Protein AF-0000000086686873 (afdb_homodimer)

InterPro domains:
  IPR000210 BTB/POZ domain [PF00651] (39-134)
  IPR000210 BTB/POZ domain [PS50097] (47-115)
  IPR000210 BTB/POZ domain [SM00225] (47-145)
  IPR011333 SKP1/BTB/POZ domain superfamily [G3DSA:3.30.710.10] (22-144)
  IPR011333 SKP1/BTB/POZ domain superfamily [SSF54695] (21-134)
  IPR051095 Drosophila Developmental Transcription Regulators [PTHR23110] (20-135)

Structure (mmCIF, N/CA/C/O backbone):
data_AF-0000000086686873-model_v1
#
loop_
_entity.id
_entity.type
_entity.pdbx_description
1 polymer 'Protein abruptlike'
#
loop_
_atom_site.group_PDB
_atom_site.id
_atom_site.type_symbol
_atom_site.label_atom_id
_atom_site.label_alt_id
_atom_site.label_comp_id
_atom_site.label_asym_id
_atom_site.label_entity_id
_atom_site.label_seq_id
_atom_site.pdbx_PDB_ins_code
_atom_site.Cartn_x
_atom_site.Cartn_y
_atom_site.Cartn_z
_atom_site.occupancy
_atom_site.B_iso_or_equiv
_atom_site.auth_seq_id
_atom_site.auth_comp_id
_atom_site.auth_asym_id
_atom_site.auth_atom_id
_atom_site.pdbx_PDB_model_num
ATOM 1 N N . MET A 1 1 ? -1.769 75.875 -29.703 1 29.98 1 MET A N 1
ATOM 2 C CA . MET A 1 1 ? -2.262 75.5 -28.391 1 29.98 1 MET A CA 1
ATOM 3 C C . MET A 1 1 ? -2.525 74 -28.328 1 29.98 1 MET A C 1
ATOM 5 O O . MET A 1 1 ? -3.584 73.5 -28.75 1 29.98 1 MET A O 1
ATOM 9 N N . GLY A 1 2 ? -1.485 73.188 -28.766 1 33.09 2 GLY A N 1
ATOM 10 C CA . GLY A 1 2 ? -1.426 71.75 -28.953 1 33.09 2 GLY A CA 1
ATOM 11 C C . GLY A 1 2 ? -1.717 71 -27.672 1 33.09 2 GLY A C 1
ATOM 12 O O . GLY A 1 2 ? -1.07 71.188 -26.656 1 33.09 2 GLY A O 1
ATOM 13 N N . SER A 1 3 ? -3.016 70.688 -27.406 1 33.75 3 SER A N 1
ATOM 14 C CA . SER A 1 3 ? -3.5 69.938 -26.25 1 33.75 3 SER A CA 1
ATOM 15 C C . SER A 1 3 ? -2.779 68.562 -26.109 1 33.75 3 SER A C 1
ATOM 17 O O . SER A 1 3 ? -2.711 67.812 -27.062 1 33.75 3 SER A O 1
ATOM 19 N N . ILE A 1 4 ? -1.78 68.438 -25.188 1 33.22 4 ILE A N 1
ATOM 20 C CA . ILE A 1 4 ? -1.007 67.312 -24.781 1 33.22 4 ILE A CA 1
ATOM 21 C C . ILE A 1 4 ? -1.934 66.25 -24.141 1 33.22 4 ILE A C 1
ATOM 23 O O . ILE A 1 4 ? -2.623 66.562 -23.172 1 33.22 4 ILE A O 1
ATOM 27 N N . SER A 1 5 ? -2.742 65.5 -24.906 1 36.91 5 SER A N 1
ATOM 28 C CA . SER A 1 5 ? -3.521 64.375 -24.375 1 36.91 5 SER A CA 1
ATOM 29 C C . SER A 1 5 ? -2.67 63.469 -23.484 1 36.91 5 SER A C 1
ATOM 31 O O . SER A 1 5 ? -1.646 62.969 -23.922 1 36.91 5 SER A O 1
ATOM 33 N N . GLY A 1 6 ? -2.543 63.812 -22.188 1 32.41 6 GLY A N 1
ATOM 34 C CA . GLY A 1 6 ? -1.886 63.031 -21.172 1 32.41 6 GLY A CA 1
ATOM 35 C C . GLY A 1 6 ? -2.354 61.562 -21.125 1 32.41 6 GLY A C 1
ATOM 36 O O . GLY A 1 6 ? -3.555 61.312 -21.047 1 32.41 6 GLY A O 1
ATOM 37 N N . ASN A 1 7 ? -1.753 60.656 -21.906 1 37.19 7 ASN A N 1
ATOM 38 C CA . ASN A 1 7 ? -1.899 59.219 -21.812 1 37.19 7 ASN A CA 1
ATOM 39 C C . ASN A 1 7 ? -1.879 58.75 -20.359 1 37.19 7 ASN A C 1
ATOM 41 O O . ASN A 1 7 ? -0.894 58.969 -19.641 1 37.19 7 ASN A O 1
ATOM 45 N N . SER A 1 8 ? -2.988 58.875 -19.609 1 37.78 8 SER A N 1
ATOM 46 C CA . SER A 1 8 ? -3.135 58.25 -18.281 1 37.78 8 SER A CA 1
ATOM 47 C C . SER A 1 8 ? -2.6 56.844 -18.266 1 37.78 8 SER A C 1
ATOM 49 O O . SER A 1 8 ? -3.088 55.969 -19 1 37.78 8 SER A O 1
ATOM 51 N N . THR A 1 9 ? -1.26 56.625 -18.203 1 37.84 9 THR A N 1
ATOM 52 C CA . THR A 1 9 ? -0.663 55.344 -17.828 1 37.84 9 THR A CA 1
ATOM 53 C C . THR A 1 9 ? -1.459 54.688 -16.703 1 37.84 9 THR A C 1
ATOM 55 O O . THR A 1 9 ? -1.755 55.312 -15.688 1 37.84 9 THR A O 1
ATOM 58 N N . ASN A 1 10 ? -2.559 53.938 -17.062 1 41.72 10 ASN A N 1
ATOM 59 C CA . ASN A 1 10 ? -3.186 53.031 -16.125 1 41.72 10 ASN A CA 1
ATOM 60 C C . ASN A 1 10 ? -2.176 52.469 -15.117 1 41.72 10 ASN A C 1
ATOM 62 O O . ASN A 1 10 ? -1.08 52.062 -15.5 1 41.72 10 ASN A O 1
ATOM 66 N N . PRO A 1 11 ? -2.186 52.906 -13.852 1 40.28 11 PRO A N 1
ATOM 67 C CA . PRO A 1 11 ? -1.32 52.344 -12.812 1 40.28 11 PRO A CA 1
ATOM 68 C C . PRO A 1 11 ? -1.026 50.875 -13.016 1 40.28 11 PRO A C 1
ATOM 70 O O . PRO A 1 11 ? -1.767 50.188 -13.719 1 40.28 11 PRO A O 1
ATOM 73 N N . GLY A 1 12 ? 0.237 50.406 -12.82 1 39.88 12 GLY A N 1
ATOM 74 C CA . GLY A 1 12 ? 0.911 49.125 -12.703 1 39.88 12 GLY A CA 1
ATOM 75 C C . GLY A 1 12 ? 0.063 48.062 -12.016 1 39.88 12 GLY A C 1
ATOM 76 O O . GLY A 1 12 ? -0.61 48.375 -11.023 1 39.88 12 GLY A O 1
ATOM 77 N N . GLY A 1 13 ? -0.712 47.219 -12.734 1 44.78 13 GLY A N 1
ATOM 78 C CA . GLY A 1 13 ? -1.244 46 -12.172 1 44.78 13 GLY A CA 1
ATOM 79 C C . GLY A 1 13 ? -0.472 45.5 -10.961 1 44.78 13 GLY A C 1
ATOM 80 O O . GLY A 1 13 ? 0.757 45.406 -10.992 1 44.78 13 GLY A O 1
ATOM 81 N N . SER A 1 14 ? -0.696 45.969 -9.727 1 46 14 SER A N 1
ATOM 82 C CA . SER A 1 14 ? -0.228 45.344 -8.5 1 46 14 SER A CA 1
ATOM 83 C C . SER A 1 14 ? 0.003 43.844 -8.703 1 46 14 SER A C 1
ATOM 85 O O . SER A 1 14 ? -0.95 43.094 -8.883 1 46 14 SER A O 1
ATOM 87 N N . LEU A 1 15 ? 0.935 43.375 -9.5 1 47.56 15 LEU A N 1
ATOM 88 C CA . LEU A 1 15 ? 1.345 42 -9.383 1 47.56 15 LEU A CA 1
ATOM 89 C C . LEU A 1 15 ? 1.197 41.5 -7.949 1 47.56 15 LEU A C 1
ATOM 91 O O . LEU A 1 15 ? 1.861 42 -7.043 1 47.56 15 LEU A O 1
ATOM 95 N N . ALA A 1 16 ? 0.019 41.375 -7.332 1 51.03 16 ALA A N 1
ATOM 96 C CA . ALA A 1 16 ? -0.085 40.688 -6.047 1 51.03 16 ALA A CA 1
ATOM 97 C C . ALA A 1 16 ? 1.123 39.812 -5.801 1 51.03 16 ALA A C 1
ATOM 99 O O . ALA A 1 16 ? 1.632 39.156 -6.73 1 51.03 16 ALA A O 1
ATOM 100 N N . PRO A 1 17 ? 2.021 40.094 -4.906 1 54.78 17 PRO A N 1
ATOM 101 C CA . PRO A 1 17 ? 3.205 39.281 -4.625 1 54.78 17 PRO A CA 1
ATOM 102 C C . PRO A 1 17 ? 2.945 37.781 -4.785 1 54.78 17 PRO A C 1
ATOM 104 O O . PRO A 1 17 ? 1.874 37.312 -4.41 1 54.78 17 PRO A O 1
ATOM 107 N N . ALA A 1 18 ? 3.381 37.031 -5.789 1 57.84 18 ALA A N 1
ATOM 108 C CA . ALA A 1 18 ? 3.357 35.594 -5.961 1 57.84 18 ALA A CA 1
ATOM 109 C C . ALA A 1 18 ? 3.41 34.875 -4.609 1 57.84 18 ALA A C 1
ATOM 111 O O . ALA A 1 18 ? 4.238 35.219 -3.758 1 57.84 18 ALA A O 1
ATOM 112 N N . GLU A 1 19 ? 2.205 34.656 -4.059 1 67.56 19 GLU A N 1
ATOM 113 C CA . GLU A 1 19 ? 2.203 33.906 -2.812 1 67.56 19 GLU A CA 1
ATOM 114 C C . GLU A 1 19 ? 3.318 32.844 -2.801 1 67.56 19 GLU A C 1
ATOM 116 O O . GLU A 1 19 ? 3.457 32.094 -3.748 1 67.56 19 GLU A O 1
ATOM 121 N N . GLU A 1 20 ? 4.461 33.125 -2.156 1 84.38 20 GLU A N 1
ATOM 122 C CA . GLU A 1 20 ? 5.617 32.25 -2.021 1 84.38 20 GLU A CA 1
ATOM 123 C C . GLU A 1 20 ? 5.199 30.859 -1.543 1 84.38 20 GLU A C 1
ATOM 125 O O . GLU A 1 20 ? 4.418 30.719 -0.6 1 84.38 20 GLU A O 1
ATOM 130 N N . GLU A 1 21 ? 5.188 29.859 -2.436 1 90.31 21 GLU A N 1
ATOM 131 C CA . GLU A 1 21 ? 4.945 28.469 -2.082 1 90.31 21 GLU A CA 1
ATOM 132 C C . GLU A 1 21 ? 6.25 27.688 -1.998 1 90.31 21 GLU A C 1
ATOM 134 O O . GLU A 1 21 ? 7.188 27.953 -2.754 1 90.31 21 GLU A O 1
ATOM 139 N N . PHE A 1 22 ? 6.32 26.781 -1.001 1 93.19 22 PHE A N 1
ATOM 140 C CA . PHE A 1 22 ? 7.434 25.859 -0.824 1 93.19 22 PHE A CA 1
ATOM 141 C C . PHE A 1 22 ? 7.051 24.453 -1.279 1 93.19 22 PHE A C 1
ATOM 143 O O . PHE A 1 22 ? 5.945 23.984 -1.005 1 93.19 22 PHE A O 1
ATOM 150 N N . CYS A 1 23 ? 7.961 23.875 -2.018 1 96.06 23 CYS A N 1
ATOM 151 C CA . CYS A 1 23 ? 7.77 22.484 -2.412 1 96.06 23 CYS A CA 1
ATOM 152 C C . CYS A 1 23 ? 8.656 21.562 -1.59 1 96.06 23 CYS A C 1
ATOM 154 O O . CYS A 1 23 ? 9.883 21.656 -1.657 1 96.06 23 CYS A O 1
ATOM 156 N N . LEU A 1 24 ? 8.047 20.719 -0.805 1 96.19 24 LEU A N 1
ATOM 157 C CA . LEU A 1 24 ? 8.758 19.703 -0.036 1 96.19 24 LEU A CA 1
ATOM 158 C C . LEU A 1 24 ? 8.68 18.344 -0.73 1 96.19 24 LEU A C 1
ATOM 160 O O . LEU A 1 24 ? 7.594 17.891 -1.11 1 96.19 24 LEU A O 1
ATOM 164 N N . ARG A 1 25 ? 9.891 17.75 -0.882 1 96.44 25 ARG A N 1
ATOM 165 C CA . ARG A 1 25 ? 9.961 16.5 -1.622 1 96.44 25 ARG A CA 1
ATOM 166 C C . ARG A 1 25 ? 10.641 15.414 -0.792 1 96.44 25 ARG A C 1
ATOM 168 O O . ARG A 1 25 ? 11.648 15.672 -0.128 1 96.44 25 ARG A O 1
ATOM 175 N N . TRP A 1 26 ? 10.031 14.234 -0.886 1 95.69 26 TRP A N 1
ATOM 176 C CA . TRP A 1 26 ? 10.633 13.016 -0.357 1 95.69 26 TRP A CA 1
ATOM 177 C C . TRP A 1 26 ? 11.438 12.289 -1.433 1 95.69 26 TRP A C 1
ATOM 179 O O . TRP A 1 26 ? 10.883 11.516 -2.213 1 95.69 26 TRP A O 1
ATOM 189 N N . ASN A 1 27 ? 12.727 12.492 -1.63 1 92.88 27 ASN A N 1
ATOM 190 C CA . ASN A 1 27 ? 13.562 12.078 -2.756 1 92.88 27 ASN A CA 1
ATOM 191 C C . ASN A 1 27 ? 13.531 10.562 -2.949 1 92.88 27 ASN A C 1
ATOM 193 O O . ASN A 1 27 ? 13.539 10.078 -4.082 1 92.88 27 ASN A O 1
ATOM 197 N N . ASP A 1 28 ? 13.477 9.734 -1.894 1 95.19 28 ASP A N 1
ATOM 198 C CA . ASP A 1 28 ? 13.484 8.281 -2.023 1 95.19 28 ASP A CA 1
ATOM 199 C C . ASP A 1 28 ? 12.117 7.691 -1.665 1 95.19 28 ASP A C 1
ATOM 201 O O . ASP A 1 28 ? 12.039 6.613 -1.075 1 95.19 28 ASP A O 1
ATOM 205 N N . PHE A 1 29 ? 11.109 8.508 -2.086 1 97.38 29 PHE A N 1
ATOM 206 C CA . PHE A 1 29 ? 9.75 8.164 -1.686 1 97.38 29 PHE A CA 1
ATOM 207 C C . PHE A 1 29 ? 9.344 6.809 -2.258 1 97.38 29 PHE A C 1
ATOM 209 O O . PHE A 1 29 ? 8.945 5.91 -1.514 1 97.38 29 PHE A O 1
ATOM 216 N N . ARG A 1 30 ? 9.484 6.641 -3.574 1 97.44 30 ARG A N 1
ATOM 217 C CA . ARG A 1 30 ? 9.008 5.441 -4.25 1 97.44 30 ARG A CA 1
ATOM 218 C C . ARG A 1 30 ? 9.727 4.199 -3.738 1 97.44 30 ARG A C 1
ATOM 220 O O . ARG A 1 30 ? 9.102 3.154 -3.525 1 97.44 30 ARG A O 1
ATOM 227 N N . ASP A 1 31 ? 11.008 4.309 -3.498 1 97 31 ASP A N 1
ATOM 228 C CA . ASP A 1 31 ? 11.773 3.207 -2.918 1 97 31 ASP A CA 1
ATOM 229 C C . ASP A 1 31 ? 11.336 2.934 -1.481 1 97 31 ASP A C 1
ATOM 231 O O . ASP A 1 31 ? 11.18 1.775 -1.083 1 97 31 ASP A O 1
ATOM 235 N N . SER A 1 32 ? 11.102 3.969 -0.771 1 96.75 32 SER A N 1
ATOM 236 C CA . SER A 1 32 ? 10.75 3.854 0.64 1 96.75 32 SER A CA 1
ATOM 237 C C . SER A 1 32 ? 9.391 3.184 0.817 1 96.75 32 SER A C 1
ATOM 239 O O . SER A 1 32 ? 9.227 2.316 1.678 1 96.75 32 SER A O 1
ATOM 241 N N . ILE A 1 33 ? 8.445 3.596 -0.012 1 97.94 33 ILE A N 1
ATOM 242 C CA . ILE A 1 33 ? 7.105 3.031 0.115 1 97.94 33 ILE A CA 1
ATOM 243 C C . ILE A 1 33 ? 7.133 1.551 -0.26 1 97.94 33 ILE A C 1
ATOM 245 O O . ILE A 1 33 ? 6.543 0.718 0.433 1 97.94 33 ILE A O 1
ATOM 249 N N . ALA A 1 34 ? 7.785 1.218 -1.346 1 98.06 34 ALA A N 1
ATOM 250 C CA . ALA A 1 34 ? 7.895 -0.176 -1.767 1 98.06 34 ALA A CA 1
ATOM 251 C C . ALA A 1 34 ? 8.547 -1.027 -0.682 1 98.06 34 ALA A C 1
ATOM 253 O O . ALA A 1 34 ? 8.055 -2.109 -0.352 1 98.06 34 ALA A O 1
ATOM 254 N N . SER A 1 35 ? 9.617 -0.535 -0.13 1 97.94 35 SER A N 1
ATOM 255 C CA . SER A 1 35 ? 10.336 -1.249 0.922 1 97.94 35 SER A CA 1
ATOM 256 C C . SER A 1 35 ? 9.461 -1.433 2.158 1 97.94 35 SER A C 1
ATOM 258 O O . SER A 1 35 ? 9.5 -2.48 2.805 1 97.94 35 SER A O 1
ATOM 260 N N . SER A 1 36 ? 8.719 -0.451 2.459 1 98 36 SER A N 1
ATOM 261 C CA . SER A 1 36 ? 7.855 -0.52 3.631 1 98 36 SER A CA 1
ATOM 262 C C . SER A 1 36 ? 6.746 -1.552 3.443 1 98 36 SER A C 1
ATOM 264 O O . SER A 1 36 ? 6.414 -2.291 4.371 1 98 36 SER A O 1
ATOM 266 N N . LEU A 1 37 ? 6.168 -1.566 2.242 1 98.5 37 LEU A N 1
ATOM 267 C CA . LEU A 1 37 ? 5.137 -2.566 1.975 1 98.5 37 LEU A CA 1
ATOM 268 C C . LEU A 1 37 ? 5.707 -3.977 2.09 1 98.5 37 LEU A C 1
ATOM 270 O O . LEU A 1 37 ? 5.062 -4.867 2.641 1 98.5 37 LEU A O 1
ATOM 274 N N . LEU A 1 38 ? 6.883 -4.145 1.579 1 98.44 38 LEU A N 1
ATOM 275 C CA . LEU A 1 38 ? 7.562 -5.43 1.702 1 98.44 38 LEU A CA 1
ATOM 276 C C . LEU A 1 38 ? 7.797 -5.781 3.168 1 98.44 38 LEU A C 1
ATOM 278 O O . LEU A 1 38 ? 7.578 -6.922 3.58 1 98.44 38 LEU A O 1
ATOM 282 N N . GLU A 1 39 ? 8.203 -4.844 3.938 1 98.44 39 GLU A N 1
ATOM 283 C CA . GLU A 1 39 ? 8.453 -5.043 5.363 1 98.44 39 GLU A CA 1
ATOM 284 C C . GLU A 1 39 ? 7.168 -5.414 6.102 1 98.44 39 GLU A C 1
ATOM 286 O O . GLU A 1 39 ? 7.164 -6.32 6.934 1 98.44 39 GLU A O 1
ATOM 291 N N . LEU A 1 40 ? 6.125 -4.719 5.82 1 98.5 40 LEU A N 1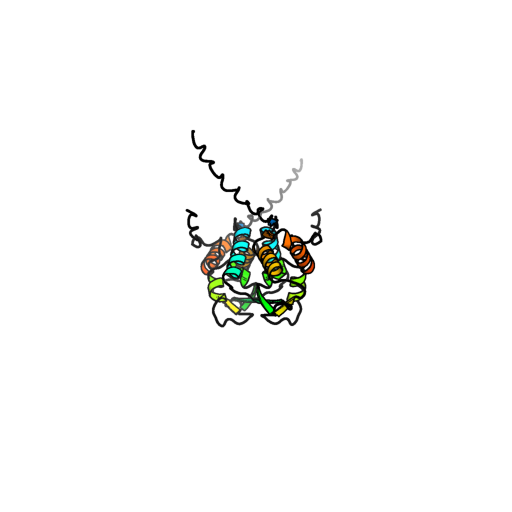
ATOM 292 C CA . LEU A 1 40 ? 4.84 -5.012 6.445 1 98.5 40 LEU A CA 1
ATOM 293 C C . LEU A 1 40 ? 4.418 -6.449 6.164 1 98.5 40 LEU A C 1
ATOM 295 O O . LEU A 1 40 ? 3.898 -7.133 7.051 1 98.5 40 LEU A O 1
ATOM 299 N N . ARG A 1 41 ? 4.645 -6.887 4.961 1 98.5 41 ARG A N 1
ATOM 300 C CA . ARG A 1 41 ? 4.316 -8.266 4.621 1 98.5 41 ARG A CA 1
ATOM 301 C C . ARG A 1 41 ? 5.215 -9.242 5.379 1 98.5 41 ARG A C 1
ATOM 303 O O . ARG A 1 41 ? 4.734 -10.234 5.93 1 98.5 41 ARG A O 1
ATOM 310 N N . ARG A 1 42 ? 6.469 -8.945 5.363 1 98.06 42 ARG A N 1
ATOM 311 C CA . ARG A 1 42 ? 7.438 -9.789 6.051 1 98.06 42 ARG A CA 1
ATOM 312 C C . ARG A 1 42 ? 7.094 -9.922 7.531 1 98.06 42 ARG A C 1
ATOM 314 O O . ARG A 1 42 ? 7.145 -11.023 8.094 1 98.06 42 ARG A O 1
ATOM 321 N N . ASP A 1 43 ? 6.691 -8.852 8.133 1 98.12 43 ASP A N 1
ATOM 322 C CA . ASP A 1 43 ? 6.418 -8.805 9.562 1 98.12 43 ASP A CA 1
ATOM 323 C C . ASP A 1 43 ? 4.977 -9.219 9.859 1 98.12 43 ASP A C 1
ATOM 325 O O . ASP A 1 43 ? 4.547 -9.203 11.016 1 98.12 43 ASP A O 1
ATOM 329 N N . LYS A 1 44 ? 4.195 -9.594 8.836 1 98.06 44 LYS A N 1
ATOM 330 C CA . LYS A 1 44 ? 2.805 -10.016 8.945 1 98.06 44 LYS A CA 1
ATOM 331 C C . LYS A 1 44 ? 1.956 -8.953 9.633 1 98.06 44 LYS A C 1
ATOM 333 O O . LYS A 1 44 ? 1.171 -9.266 10.531 1 98.06 44 LYS A O 1
ATOM 338 N N . GLU A 1 45 ? 2.244 -7.73 9.266 1 97.88 45 GLU A N 1
ATOM 339 C CA . GLU A 1 45 ? 1.516 -6.602 9.836 1 97.88 45 GLU A CA 1
ATOM 340 C C . GLU A 1 45 ? 0.443 -6.094 8.875 1 97.88 45 GLU A C 1
ATOM 342 O O . GLU A 1 45 ? 0.695 -5.945 7.68 1 97.88 45 GLU A O 1
ATOM 347 N N . LEU A 1 46 ? -0.784 -5.938 9.375 1 97.5 46 LEU A N 1
ATOM 348 C CA . LEU A 1 46 ? -1.925 -5.324 8.703 1 97.5 46 LEU A CA 1
ATOM 349 C C . LEU A 1 46 ? -2.395 -6.188 7.535 1 97.5 46 LEU A C 1
ATOM 351 O O . LEU A 1 46 ? -2.9 -5.664 6.539 1 97.5 46 LEU A O 1
ATOM 355 N N . LEU A 1 47 ? -2.096 -7.426 7.539 1 97.75 47 LEU A N 1
ATOM 356 C CA . LEU A 1 47 ? -2.639 -8.336 6.543 1 97.75 47 LEU A CA 1
ATOM 357 C C . LEU A 1 47 ? -4.16 -8.391 6.625 1 97.75 47 LEU A C 1
ATOM 359 O O . LEU A 1 47 ? -4.723 -8.602 7.699 1 97.75 47 LEU A O 1
ATOM 363 N N . ASP A 1 48 ? -4.848 -8.211 5.457 1 97.5 48 ASP A N 1
ATOM 364 C CA . ASP A 1 48 ? -6.293 -8.039 5.562 1 97.5 48 ASP A CA 1
ATOM 365 C C . ASP A 1 48 ? -7.023 -8.844 4.492 1 97.5 48 ASP A C 1
ATOM 367 O O . ASP A 1 48 ? -8.188 -8.578 4.191 1 97.5 48 ASP A O 1
ATOM 371 N N . VAL A 1 49 ? -6.418 -9.789 3.873 1 98.19 49 VAL A N 1
ATOM 372 C CA . VAL A 1 49 ? -7.035 -10.742 2.953 1 98.19 49 VAL A CA 1
ATOM 373 C C . VAL A 1 49 ? -6.27 -12.062 2.988 1 98.19 49 VAL A C 1
ATOM 375 O O . VAL A 1 49 ? -5.055 -12.086 3.184 1 98.19 49 VAL A O 1
ATOM 378 N N . SER A 1 50 ? -6.977 -13.133 2.818 1 98.31 50 SER A N 1
ATOM 379 C CA . SER A 1 50 ? -6.379 -14.469 2.768 1 98.31 50 SER A CA 1
ATOM 380 C C . SER A 1 50 ? -6.68 -15.156 1.442 1 98.31 50 SER A C 1
ATOM 382 O O . SER A 1 50 ? -7.805 -15.078 0.937 1 98.31 50 SER A O 1
ATOM 384 N N . LEU A 1 51 ? -5.66 -15.773 0.885 1 98.62 51 LEU A N 1
ATOM 385 C CA . LEU A 1 51 ? -5.766 -16.578 -0.33 1 98.62 51 LEU A CA 1
ATOM 386 C C . LEU A 1 51 ? -5.715 -18.062 -0.006 1 98.62 51 LEU A C 1
ATOM 388 O O . LEU A 1 51 ? -4.727 -18.547 0.546 1 98.62 51 LEU A O 1
ATOM 392 N N . LEU A 1 52 ? -6.797 -18.766 -0.324 1 98.56 52 LEU A N 1
ATOM 393 C CA . LEU A 1 52 ? -6.906 -20.188 -0.048 1 98.56 52 LEU A CA 1
ATOM 394 C C . LEU A 1 52 ? -6.695 -21 -1.319 1 98.56 52 LEU A C 1
ATOM 396 O O . LEU A 1 52 ? -7.422 -20.828 -2.301 1 98.56 52 LEU A O 1
ATOM 400 N N . LEU A 1 53 ? -5.684 -21.781 -1.322 1 97.94 53 LEU A N 1
ATOM 401 C CA . LEU A 1 53 ? -5.457 -22.703 -2.426 1 97.94 53 LEU A CA 1
ATOM 402 C C . LEU A 1 53 ? -6.293 -23.969 -2.258 1 97.94 53 LEU A C 1
ATOM 404 O O . LEU A 1 53 ? -6.035 -24.781 -1.363 1 97.94 53 LEU A O 1
ATOM 408 N N . SER A 1 54 ? -7.168 -24.172 -3.164 1 94 54 SER A N 1
ATOM 409 C CA . SER A 1 54 ? -8.172 -25.219 -3.02 1 94 54 SER A CA 1
ATOM 410 C C . SER A 1 54 ? -7.527 -26.609 -3.062 1 94 54 SER A C 1
ATOM 412 O O . SER A 1 54 ? -7.965 -27.531 -2.365 1 94 54 SER A O 1
ATOM 414 N N . ASP A 1 55 ? -6.547 -26.781 -3.781 1 91.56 55 ASP A N 1
ATOM 415 C CA . ASP A 1 55 ? -5.945 -28.094 -3.99 1 91.56 55 ASP A CA 1
ATOM 416 C C . ASP A 1 55 ? -5.113 -28.516 -2.781 1 91.56 55 ASP A C 1
ATOM 418 O O . ASP A 1 55 ? -4.957 -29.703 -2.516 1 91.56 55 ASP A O 1
ATOM 422 N N . SER A 1 56 ? -4.551 -27.625 -2.006 1 92.69 56 SER A N 1
ATOM 423 C CA . SER A 1 56 ? -3.639 -27.953 -0.915 1 92.69 56 SER A CA 1
ATOM 424 C C . SER A 1 56 ? -4.168 -27.438 0.422 1 92.69 56 SER A C 1
ATOM 426 O O . SER A 1 56 ? -3.582 -27.719 1.472 1 92.69 56 SER A O 1
ATOM 428 N N . ASP A 1 57 ? -5.168 -26.75 0.481 1 92.06 57 ASP A N 1
ATOM 429 C CA . ASP A 1 57 ? -5.727 -26.141 1.684 1 92.06 57 ASP A CA 1
ATOM 430 C C . ASP A 1 57 ? -4.707 -25.219 2.357 1 92.06 57 ASP A C 1
ATOM 432 O O . ASP A 1 57 ? -4.645 -25.156 3.588 1 92.06 57 ASP A O 1
ATOM 436 N N . THR A 1 58 ? -3.92 -24.672 1.509 1 95.69 58 THR A N 1
ATOM 437 C CA . THR A 1 58 ? -2.938 -23.688 1.964 1 95.69 58 THR A CA 1
ATOM 438 C C . THR A 1 58 ? -3.537 -22.297 1.988 1 95.69 58 THR A C 1
ATOM 440 O O . THR A 1 58 ? -4.25 -21.891 1.062 1 95.69 58 THR A O 1
ATOM 443 N N . LEU A 1 59 ? -3.279 -21.609 3.178 1 97.75 59 LEU A N 1
ATOM 444 C CA . LEU A 1 59 ? -3.77 -20.234 3.34 1 97.75 59 LEU A CA 1
ATOM 445 C C . LEU A 1 59 ? -2.611 -19.25 3.404 1 97.75 59 LEU A C 1
ATOM 447 O O . LEU A 1 59 ? -1.67 -19.438 4.18 1 97.75 59 LEU A O 1
ATOM 451 N N . VAL A 1 60 ? -2.664 -18.234 2.525 1 98.38 60 VAL A N 1
ATOM 452 C CA . VAL A 1 60 ? -1.643 -17.188 2.5 1 98.38 60 VAL A CA 1
ATOM 453 C C . VAL A 1 60 ? -2.299 -15.812 2.65 1 98.38 60 VAL A C 1
ATOM 455 O O . VAL A 1 60 ? -3.271 -15.508 1.957 1 98.38 60 VAL A O 1
ATOM 458 N N . SER A 1 61 ? -1.765 -14.984 3.566 1 98.44 61 SER A N 1
ATOM 459 C CA . SER A 1 61 ? -2.332 -13.664 3.801 1 98.44 61 SER A CA 1
ATOM 460 C C . SER A 1 61 ? -1.521 -12.578 3.094 1 98.44 61 SER A C 1
ATOM 462 O O . SER A 1 61 ? -0.324 -12.75 2.855 1 98.44 61 SER A O 1
ATOM 464 N N . ALA A 1 62 ? -2.17 -11.523 2.721 1 98.75 62 ALA A N 1
ATOM 465 C CA . ALA A 1 62 ? -1.564 -10.391 2.031 1 98.75 62 ALA A CA 1
ATOM 466 C C . ALA A 1 62 ? -2.342 -9.102 2.303 1 98.75 62 ALA A C 1
ATOM 468 O O . ALA A 1 62 ? -3.229 -9.078 3.158 1 98.75 62 ALA A O 1
ATOM 469 N N . HIS A 1 63 ? -1.959 -8.016 1.71 1 98.81 63 HIS A N 1
ATOM 470 C CA . HIS A 1 63 ? -2.66 -6.742 1.807 1 98.81 63 HIS A CA 1
ATOM 471 C C . HIS A 1 63 ? -3.582 -6.527 0.61 1 98.81 63 HIS A C 1
ATOM 473 O O . HIS A 1 63 ? -3.143 -6.609 -0.539 1 98.81 63 HIS A O 1
ATOM 479 N N . ARG A 1 64 ? -4.816 -6.137 0.846 1 98.44 64 ARG A N 1
ATOM 480 C CA . ARG A 1 64 ? -5.777 -5.844 -0.212 1 98.44 64 ARG A CA 1
ATOM 481 C C . ARG A 1 64 ? -5.254 -4.75 -1.14 1 98.44 64 ARG A C 1
ATOM 483 O O . ARG A 1 64 ? -5.359 -4.867 -2.361 1 98.44 64 ARG A O 1
ATOM 490 N N . VAL A 1 65 ? -4.719 -3.744 -0.516 1 98.5 65 VAL A N 1
ATOM 491 C CA . VAL A 1 65 ? -4.293 -2.566 -1.267 1 98.5 65 VAL A CA 1
ATOM 492 C C . VAL A 1 65 ? -3.182 -2.947 -2.24 1 98.5 65 VAL A C 1
ATOM 494 O O . VAL A 1 65 ? -3.182 -2.512 -3.395 1 98.5 65 VAL A O 1
ATOM 497 N N . VAL A 1 66 ? -2.213 -3.76 -1.827 1 98.81 66 VAL A N 1
ATOM 498 C CA . VAL A 1 66 ? -1.1 -4.164 -2.68 1 98.81 66 VAL A CA 1
ATOM 499 C C . VAL A 1 66 ? -1.606 -5.07 -3.797 1 98.81 66 VAL A C 1
ATOM 501 O O . VAL A 1 66 ? -1.27 -4.875 -4.965 1 98.81 66 VAL A O 1
ATOM 504 N N . LEU A 1 67 ? -2.459 -6.086 -3.438 1 98.75 67 LEU A N 1
ATOM 505 C CA . LEU A 1 67 ? -3.014 -6.973 -4.453 1 98.75 67 LEU A CA 1
ATOM 506 C C . LEU A 1 67 ? -3.789 -6.184 -5.504 1 98.75 67 LEU A C 1
ATOM 508 O O . LEU A 1 67 ? -3.641 -6.422 -6.703 1 98.75 67 LEU A O 1
ATOM 512 N N . SER A 1 68 ? -4.594 -5.227 -5.059 1 98.5 68 SER A N 1
ATOM 513 C CA . SER A 1 68 ? -5.414 -4.422 -5.957 1 98.5 68 SER A CA 1
ATOM 514 C C . SER A 1 68 ? -4.555 -3.508 -6.824 1 98.5 68 SER A C 1
ATOM 516 O O . SER A 1 68 ? -4.906 -3.213 -7.969 1 98.5 68 SER A O 1
ATOM 518 N N . ALA A 1 69 ? -3.457 -3.07 -6.305 1 97.88 69 ALA A N 1
ATOM 519 C CA . ALA A 1 69 ? -2.539 -2.207 -7.043 1 97.88 69 ALA A CA 1
ATOM 520 C C . ALA A 1 69 ? -1.832 -2.979 -8.156 1 97.88 69 ALA A C 1
ATOM 522 O O . ALA A 1 69 ? -1.492 -2.412 -9.195 1 97.88 69 ALA A O 1
ATOM 523 N N . CYS A 1 70 ? -1.68 -4.258 -7.988 1 98 70 CYS A N 1
ATOM 524 C CA . CYS A 1 70 ? -0.8 -5.012 -8.875 1 98 70 CYS A CA 1
ATOM 525 C C . CYS A 1 70 ? -1.602 -5.961 -9.758 1 98 70 CYS A C 1
ATOM 527 O O . CYS A 1 70 ? -1.05 -6.582 -10.672 1 98 70 CYS A O 1
ATOM 529 N N . SER A 1 71 ? -2.857 -6.113 -9.555 1 98.25 71 SER A N 1
ATOM 530 C CA . SER A 1 71 ? -3.674 -7.094 -10.266 1 98.25 71 SER A CA 1
ATOM 531 C C . SER A 1 71 ? -5.094 -6.578 -10.484 1 98.25 71 SER A C 1
ATOM 533 O O . SER A 1 71 ? -5.82 -6.316 -9.523 1 98.25 71 SER A O 1
ATOM 535 N N . SER A 1 72 ? -5.527 -6.488 -11.758 1 97.31 72 SER A N 1
ATOM 536 C CA . SER A 1 72 ? -6.895 -6.062 -12.039 1 97.31 72 SER A CA 1
ATOM 537 C C . SER A 1 72 ? -7.902 -7.133 -11.625 1 97.31 72 SER A C 1
ATOM 539 O O . SER A 1 72 ? -9.055 -6.824 -11.312 1 97.31 72 SER A O 1
ATOM 541 N N . PHE A 1 73 ? -7.484 -8.344 -11.617 1 98 73 PHE A N 1
ATOM 542 C CA . PHE A 1 73 ? -8.312 -9.43 -11.117 1 98 73 PHE A CA 1
ATOM 543 C C . PHE A 1 73 ? -8.617 -9.25 -9.633 1 98 73 PHE A C 1
ATOM 545 O O . PHE A 1 73 ? -9.789 -9.227 -9.234 1 98 73 PHE A O 1
ATOM 552 N N . PHE A 1 74 ? -7.629 -9.094 -8.844 1 98.25 74 PHE A N 1
ATOM 553 C CA . PHE A 1 74 ? -7.82 -8.906 -7.406 1 98.25 74 PHE A CA 1
ATOM 554 C C . PHE A 1 74 ? -8.539 -7.594 -7.125 1 98.25 74 PHE A C 1
ATOM 556 O O . PHE A 1 74 ? -9.383 -7.523 -6.23 1 98.25 74 PHE A O 1
ATOM 563 N N . ARG A 1 75 ? -8.188 -6.555 -7.871 1 97.81 75 ARG A N 1
ATOM 564 C CA . ARG A 1 75 ? -8.859 -5.273 -7.66 1 97.81 75 ARG A CA 1
ATOM 565 C C . ARG A 1 75 ? -10.367 -5.406 -7.828 1 97.81 75 ARG A C 1
ATOM 567 O O . ARG A 1 75 ? -11.133 -4.957 -6.977 1 97.81 75 ARG A O 1
ATOM 574 N N . SER A 1 76 ? -10.766 -6.031 -8.898 1 97.38 76 SER A N 1
ATOM 575 C CA . SER A 1 76 ? -12.188 -6.223 -9.164 1 97.38 76 SER A CA 1
ATOM 576 C C . SER A 1 76 ? -12.859 -7.043 -8.07 1 97.38 76 SER A C 1
ATOM 578 O O . SER A 1 76 ? -13.969 -6.734 -7.645 1 97.38 76 SER A O 1
ATOM 580 N N . LEU A 1 77 ? -12.203 -8.031 -7.582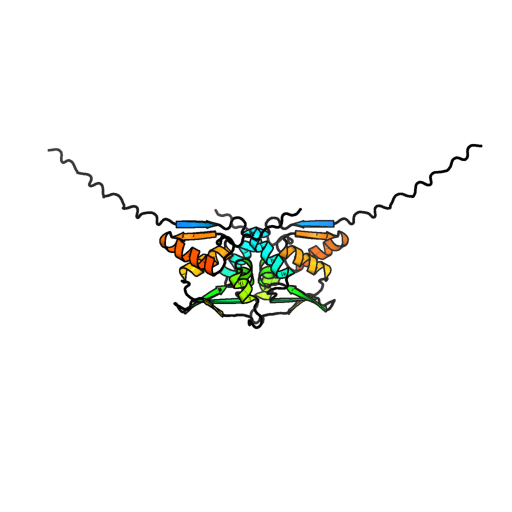 1 97.25 77 LEU A N 1
ATOM 581 C CA . LEU A 1 77 ? -12.742 -8.93 -6.57 1 97.25 77 LEU A CA 1
ATOM 582 C C . LEU A 1 77 ? -12.844 -8.234 -5.219 1 97.25 77 LEU A C 1
ATOM 584 O O . LEU A 1 77 ? -13.859 -8.352 -4.523 1 97.25 77 LEU A O 1
ATOM 588 N N . LEU A 1 78 ? -11.867 -7.523 -4.902 1 97.81 78 LEU A N 1
ATOM 589 C CA . LEU A 1 78 ? -11.766 -6.969 -3.557 1 97.81 78 LEU A CA 1
ATOM 590 C C . LEU A 1 78 ? -12.586 -5.691 -3.428 1 97.81 78 LEU A C 1
ATOM 592 O O . LEU A 1 78 ? -12.844 -5.219 -2.316 1 97.81 78 LEU A O 1
ATOM 596 N N . LEU A 1 79 ? -12.984 -5.129 -4.523 1 96.69 79 LEU A N 1
ATOM 597 C CA . LEU A 1 79 ? -13.82 -3.93 -4.504 1 96.69 79 LEU A CA 1
ATOM 598 C C . LEU A 1 79 ? -15.305 -4.297 -4.543 1 96.69 79 LEU A C 1
ATOM 600 O O . LEU A 1 79 ? -16.172 -3.422 -4.457 1 96.69 79 LEU A O 1
ATOM 604 N N . LYS A 1 80 ? -15.531 -5.52 -4.664 1 94.56 80 LYS A N 1
ATOM 605 C CA . LYS A 1 80 ? -16.922 -5.949 -4.688 1 94.56 80 LYS A CA 1
ATOM 606 C C . LYS A 1 80 ? -17.641 -5.578 -3.391 1 94.56 80 LYS A C 1
ATOM 608 O O . LYS A 1 80 ? -17.047 -5.656 -2.311 1 94.56 80 LYS A O 1
ATOM 613 N N . LYS A 1 81 ? -18.859 -5.242 -3.504 1 86.69 81 LYS A N 1
ATOM 614 C CA . LYS A 1 81 ? -19.656 -4.863 -2.35 1 86.69 81 LYS A CA 1
ATOM 615 C C . LYS A 1 81 ? -19.953 -6.07 -1.463 1 86.69 81 LYS A C 1
ATOM 617 O O . LYS A 1 81 ? -20.172 -7.18 -1.962 1 86.69 81 LYS A O 1
ATOM 622 N N . GLY A 1 82 ? -19.953 -5.875 -0.205 1 87.06 82 GLY A N 1
ATOM 623 C CA . GLY A 1 82 ? -20.344 -6.906 0.743 1 87.06 82 GLY A CA 1
ATOM 624 C C . GLY A 1 82 ? -19.188 -7.773 1.196 1 87.06 82 GLY A C 1
ATOM 625 O O . GLY A 1 82 ? -19.375 -8.742 1.94 1 87.06 82 GLY A O 1
ATOM 626 N N . LEU A 1 83 ? -18.016 -7.348 0.708 1 87 83 LEU A N 1
ATOM 627 C CA . LEU A 1 83 ? -16.859 -8.102 1.18 1 87 83 LEU A CA 1
ATOM 628 C C . LEU A 1 83 ? -16.516 -7.711 2.611 1 87 83 LEU A C 1
ATOM 630 O O . LEU A 1 83 ? -16.422 -6.523 2.934 1 87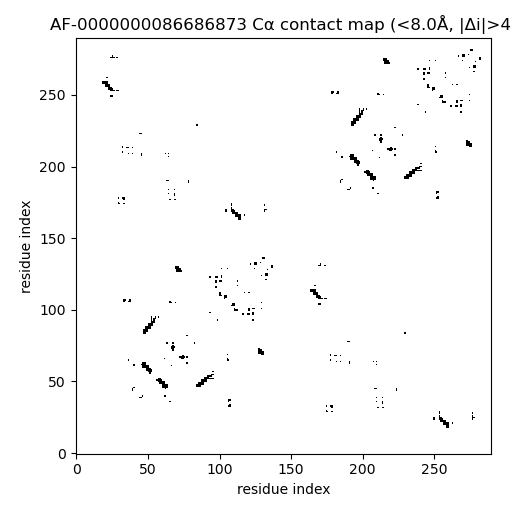 83 LEU A O 1
ATOM 634 N N . GLY A 1 84 ? -16.547 -8.492 3.578 1 88.19 84 GLY A N 1
ATOM 635 C CA . GLY A 1 84 ? -16.188 -8.258 4.969 1 88.19 84 GLY A CA 1
ATOM 636 C C . GLY A 1 84 ? -14.734 -7.84 5.141 1 88.19 84 GLY A C 1
ATOM 637 O O . GLY A 1 84 ? -14 -7.711 4.164 1 88.19 84 GLY A O 1
ATOM 638 N N . PRO A 1 85 ? -14.148 -7.371 6.312 1 87.75 85 PRO A N 1
ATOM 639 C CA . PRO A 1 85 ? -12.805 -6.844 6.59 1 87.75 85 PRO A CA 1
ATOM 640 C C . PRO A 1 85 ? -11.703 -7.871 6.328 1 87.75 85 PRO A C 1
ATOM 642 O O . PRO A 1 85 ? -10.562 -7.496 6.066 1 87.75 85 PRO A O 1
ATOM 645 N N . ASN A 1 86 ? -11.844 -9.094 6.281 1 94.19 86 ASN A N 1
ATOM 646 C CA . ASN A 1 86 ? -10.859 -10.148 6.059 1 94.19 86 ASN A CA 1
ATOM 647 C C . ASN A 1 86 ? -11.406 -11.258 5.172 1 94.19 86 ASN A C 1
ATOM 649 O O . ASN A 1 86 ? -11.547 -12.398 5.613 1 94.19 86 ASN A O 1
ATOM 653 N N . PRO A 1 87 ? -11.609 -10.891 3.994 1 96.94 87 PRO A N 1
ATOM 654 C CA . PRO A 1 87 ? -12.172 -11.898 3.098 1 96.94 87 PRO A CA 1
ATOM 655 C C . PRO A 1 87 ? -11.18 -13.016 2.775 1 96.94 87 PRO A C 1
ATOM 657 O O . PRO A 1 87 ? -9.961 -12.805 2.834 1 96.94 87 PRO A O 1
ATOM 660 N N . VAL A 1 88 ? -11.766 -14.188 2.475 1 97.31 88 VAL A N 1
ATOM 661 C CA . VAL A 1 88 ? -11 -15.328 1.982 1 97.31 88 VAL A CA 1
ATOM 662 C C . VAL A 1 88 ? -11.289 -15.539 0.498 1 97.31 88 VAL A C 1
ATOM 664 O O . VAL A 1 88 ? -12.445 -15.703 0.103 1 97.31 88 VAL A O 1
ATOM 667 N N . ILE A 1 89 ? -10.297 -15.445 -0.292 1 97.81 89 ILE A N 1
ATOM 668 C CA . ILE A 1 89 ? -10.414 -15.688 -1.726 1 97.81 89 ILE A CA 1
ATOM 669 C C . ILE A 1 89 ? -9.906 -17.094 -2.057 1 97.81 89 ILE A C 1
ATOM 671 O O . ILE A 1 89 ? -8.758 -17.422 -1.778 1 97.81 89 ILE A O 1
ATOM 675 N N . VAL A 1 90 ? -10.758 -17.875 -2.705 1 97.94 90 VAL A N 1
ATOM 676 C CA . VAL A 1 90 ? -10.383 -19.234 -3.064 1 97.94 90 VAL A CA 1
ATOM 677 C C . VAL A 1 90 ? -9.789 -19.266 -4.469 1 97.94 90 VAL A C 1
ATOM 679 O O . VAL A 1 90 ? -10.406 -18.766 -5.418 1 97.94 90 VAL A O 1
ATOM 682 N N . LEU A 1 91 ? -8.633 -19.719 -4.527 1 98.06 91 LEU A N 1
ATOM 683 C CA . LEU A 1 91 ? -7.961 -19.875 -5.812 1 98.06 91 LEU A CA 1
ATOM 684 C C . LEU A 1 91 ? -7.836 -21.359 -6.188 1 98.06 91 LEU A C 1
ATOM 686 O O . LEU A 1 91 ? -7.336 -22.156 -5.398 1 98.06 91 LEU A O 1
ATOM 690 N N . SER A 1 92 ? -8.297 -21.625 -7.395 1 96.19 92 SER A N 1
ATOM 691 C CA . SER A 1 92 ? -8.164 -22.969 -7.93 1 96.19 92 SER A CA 1
ATOM 692 C C . SER A 1 92 ? -7.094 -23.047 -9.016 1 96.19 92 SER A C 1
ATOM 694 O O . SER A 1 92 ? -6.832 -22.047 -9.695 1 96.19 92 SER A O 1
ATOM 696 N N . ASP A 1 93 ? -6.434 -24.109 -9.18 1 94.44 93 ASP A N 1
ATOM 697 C CA . ASP A 1 93 ? -5.449 -24.375 -10.227 1 94.44 93 ASP A CA 1
ATOM 698 C C . ASP A 1 93 ? -4.219 -23.484 -10.055 1 94.44 93 ASP A C 1
ATOM 700 O O . ASP A 1 93 ? -3.641 -23.016 -11.039 1 94.44 93 ASP A O 1
ATOM 704 N N . VAL A 1 94 ? -3.977 -23.078 -8.805 1 97.38 94 VAL A N 1
ATOM 705 C CA . VAL A 1 94 ? -2.773 -22.328 -8.477 1 97.38 94 VAL A CA 1
ATOM 706 C C . VAL A 1 94 ? -1.96 -23.078 -7.43 1 97.38 94 VAL A C 1
ATOM 708 O O . VAL A 1 94 ? -2.475 -23.406 -6.363 1 97.38 94 VAL A O 1
ATOM 711 N N . SER A 1 95 ? -0.743 -23.391 -7.758 1 96.5 95 SER A N 1
ATOM 712 C CA . SER A 1 95 ? 0.121 -24.062 -6.789 1 96.5 95 SER A CA 1
ATOM 713 C C . SER A 1 95 ? 0.65 -23.078 -5.746 1 96.5 95 SER A C 1
ATOM 715 O O . SER A 1 95 ? 0.679 -21.875 -5.984 1 96.5 95 SER A O 1
ATOM 717 N N . SER A 1 96 ? 1.144 -23.688 -4.637 1 96.75 96 SER A N 1
ATOM 718 C CA . SER A 1 96 ? 1.738 -22.859 -3.592 1 96.75 96 SER A CA 1
ATOM 719 C C . SER A 1 96 ? 2.994 -22.156 -4.098 1 96.75 96 SER A C 1
ATOM 721 O O . SER A 1 96 ? 3.23 -20.984 -3.771 1 96.75 96 SER A O 1
ATOM 723 N N . GLU A 1 97 ? 3.775 -22.812 -4.891 1 96.5 97 GLU A N 1
ATOM 724 C CA . GLU A 1 97 ? 5 -22.25 -5.453 1 96.5 97 GLU A CA 1
ATOM 725 C C . GLU A 1 97 ? 4.695 -21.078 -6.383 1 96.5 97 GLU A C 1
ATOM 727 O O . GLU A 1 97 ? 5.352 -20.031 -6.312 1 96.5 97 GLU A O 1
ATOM 732 N N . ASP A 1 98 ? 3.711 -21.234 -7.188 1 97.75 98 ASP A N 1
ATOM 733 C CA . ASP A 1 98 ? 3.338 -20.172 -8.117 1 97.75 98 ASP A CA 1
ATOM 734 C C . ASP A 1 98 ? 2.801 -18.953 -7.367 1 97.75 98 ASP A C 1
ATOM 736 O O . ASP A 1 98 ? 3.137 -17.828 -7.703 1 97.75 98 ASP A O 1
ATOM 740 N N . LEU A 1 99 ? 1.956 -19.188 -6.367 1 98.38 99 LEU A N 1
ATOM 741 C CA . LEU A 1 99 ? 1.397 -18.078 -5.598 1 98.38 99 LEU A CA 1
ATOM 742 C C . LEU A 1 99 ? 2.498 -17.312 -4.883 1 98.38 99 LEU A C 1
ATOM 744 O O . LEU A 1 99 ? 2.504 -16.078 -4.891 1 98.38 99 LEU A O 1
ATOM 748 N N . ASP A 1 100 ? 3.398 -18.047 -4.332 1 97.94 100 ASP A N 1
ATOM 749 C CA . ASP A 1 100 ? 4.52 -17.406 -3.65 1 97.94 100 ASP A CA 1
ATOM 750 C C . ASP A 1 100 ? 5.32 -16.547 -4.613 1 97.94 100 ASP A C 1
ATOM 752 O O . ASP A 1 100 ? 5.699 -15.414 -4.273 1 97.94 100 ASP A O 1
ATOM 756 N N . SER A 1 101 ? 5.621 -17.062 -5.773 1 98.38 101 SER A N 1
ATOM 757 C CA . SER A 1 101 ? 6.359 -16.312 -6.781 1 98.38 101 SER A CA 1
ATOM 758 C C . SER A 1 101 ? 5.594 -15.07 -7.219 1 98.38 101 SER A C 1
ATOM 760 O O . SER A 1 101 ? 6.18 -14 -7.398 1 98.38 101 SER A O 1
ATOM 762 N N . VAL A 1 102 ? 4.258 -15.203 -7.395 1 98.62 102 VAL A N 1
ATOM 763 C CA . VAL A 1 102 ? 3.418 -14.078 -7.793 1 98.62 102 VAL A CA 1
ATOM 764 C C . VAL A 1 102 ? 3.449 -13 -6.711 1 98.62 102 VAL A C 1
ATOM 766 O O . VAL A 1 102 ? 3.646 -11.82 -7.008 1 98.62 102 VAL A O 1
ATOM 769 N N . LEU A 1 103 ? 3.273 -13.383 -5.461 1 98.75 103 LEU A N 1
ATOM 770 C CA . LEU A 1 103 ? 3.281 -12.422 -4.363 1 98.75 103 LEU A CA 1
ATOM 771 C C . LEU A 1 103 ? 4.656 -11.781 -4.215 1 98.75 103 LEU A C 1
ATOM 773 O O . LEU A 1 103 ? 4.758 -10.578 -3.963 1 98.75 103 LEU A O 1
ATOM 777 N N . THR A 1 104 ? 5.695 -12.586 -4.355 1 98.69 104 THR A N 1
ATOM 778 C CA . THR A 1 104 ? 7.047 -12.039 -4.348 1 98.69 104 THR A CA 1
ATOM 779 C C . THR A 1 104 ? 7.191 -10.953 -5.41 1 98.69 104 THR A C 1
ATOM 781 O O . THR A 1 104 ? 7.719 -9.875 -5.137 1 98.69 104 THR A O 1
ATOM 784 N N . PHE A 1 105 ? 6.719 -11.227 -6.566 1 98.69 105 PHE A N 1
ATOM 785 C CA . PHE A 1 105 ? 6.777 -10.273 -7.668 1 98.69 105 PHE A CA 1
ATOM 786 C C . PHE A 1 105 ? 5.992 -9.008 -7.336 1 98.69 105 PHE A C 1
ATOM 788 O O . PHE A 1 105 ? 6.469 -7.898 -7.57 1 98.69 105 PHE A O 1
ATOM 795 N N . MET A 1 106 ? 4.84 -9.133 -6.754 1 98.56 106 MET A N 1
ATOM 796 C CA . MET A 1 106 ? 3.957 -8.016 -6.445 1 98.56 106 MET A CA 1
ATOM 797 C C . MET A 1 106 ? 4.566 -7.121 -5.371 1 98.56 106 MET A C 1
ATOM 799 O O . MET A 1 106 ? 4.379 -5.902 -5.387 1 98.56 106 MET A O 1
ATOM 803 N N . TYR A 1 107 ? 5.332 -7.68 -4.453 1 98.62 107 TYR A N 1
ATOM 804 C CA . TYR A 1 107 ? 5.848 -6.914 -3.322 1 98.62 107 TYR A CA 1
ATOM 805 C C . TYR A 1 107 ? 7.266 -6.426 -3.596 1 98.62 107 TYR A C 1
ATOM 807 O O . TYR A 1 107 ? 7.734 -5.473 -2.965 1 98.62 107 TYR A O 1
ATOM 815 N N . ASN A 1 108 ? 7.945 -7.094 -4.531 1 97.88 108 ASN A N 1
ATOM 816 C CA . ASN A 1 108 ? 9.367 -6.828 -4.711 1 97.88 108 ASN A CA 1
ATOM 817 C C . ASN A 1 108 ? 9.664 -6.27 -6.098 1 97.88 108 ASN A C 1
ATOM 819 O O . ASN A 1 108 ? 10.75 -5.73 -6.336 1 97.88 108 ASN A O 1
ATOM 823 N N . GLY A 1 109 ? 8.828 -6.402 -6.973 1 97.88 109 GLY A N 1
ATOM 824 C CA . GLY A 1 109 ? 9.039 -5.938 -8.336 1 97.88 109 GLY A CA 1
ATOM 825 C C . GLY A 1 109 ? 9.922 -6.863 -9.148 1 97.88 109 GLY A C 1
ATOM 826 O O . GLY A 1 109 ? 10.273 -6.551 -10.289 1 97.88 109 GLY A O 1
ATOM 827 N N . GLU A 1 110 ? 10.344 -7.918 -8.547 1 98.12 110 GLU A N 1
ATOM 828 C CA . GLU A 1 110 ? 11.133 -8.922 -9.25 1 98.12 110 GLU A CA 1
ATOM 829 C C . GLU A 1 110 ? 11.008 -10.289 -8.586 1 98.12 110 GLU A C 1
ATOM 831 O O . GLU A 1 110 ? 10.648 -10.383 -7.41 1 98.12 110 GLU A O 1
ATOM 836 N N . VAL A 1 111 ? 11.25 -11.352 -9.398 1 98.25 111 VAL A N 1
ATOM 837 C CA . VAL A 1 111 ? 11.18 -12.711 -8.867 1 98.25 111 VAL A CA 1
ATOM 838 C C . VAL A 1 111 ? 12.055 -13.641 -9.703 1 98.25 111 VAL A C 1
ATOM 840 O O . VAL A 1 111 ? 12.18 -13.469 -10.914 1 98.25 111 VAL A O 1
ATOM 843 N N . LYS A 1 112 ? 12.703 -14.539 -9.023 1 98 112 LYS A N 1
ATOM 844 C CA . LYS A 1 112 ? 13.461 -15.609 -9.68 1 98 112 LYS A CA 1
ATOM 845 C C . LYS A 1 112 ? 12.633 -16.891 -9.758 1 98 112 LYS A C 1
ATOM 847 O O . LYS A 1 112 ? 12.094 -17.344 -8.75 1 98 112 LYS A O 1
ATOM 852 N N . VAL A 1 113 ? 12.578 -17.422 -10.977 1 97.38 113 VAL A N 1
ATOM 853 C CA . VAL A 1 113 ? 11.781 -18.609 -11.203 1 97.38 113 VAL A CA 1
ATOM 854 C C . VAL A 1 113 ? 12.625 -19.672 -11.914 1 97.38 113 VAL A C 1
ATOM 856 O O . VAL A 1 113 ? 13.336 -19.375 -12.867 1 97.38 113 VAL A O 1
ATOM 859 N N . LYS A 1 114 ? 12.555 -20.891 -11.398 1 96.19 114 LYS A N 1
ATOM 860 C CA . LYS A 1 114 ? 13.242 -21.984 -12.062 1 96.19 114 LYS A CA 1
ATOM 861 C C . LYS A 1 114 ? 12.656 -22.25 -13.445 1 96.19 114 LYS A C 1
ATOM 863 O O . LYS A 1 114 ? 11.461 -22.062 -13.664 1 96.19 114 LYS A O 1
ATOM 868 N N . GLN A 1 115 ? 13.484 -22.766 -14.289 1 94.06 115 GLN A N 1
ATOM 869 C CA . GLN A 1 115 ? 13.062 -23.078 -15.648 1 94.06 115 GLN A CA 1
ATOM 870 C C . GLN A 1 115 ? 11.844 -24 -15.648 1 94.06 115 GLN A C 1
ATOM 872 O O . GLN A 1 115 ? 10.898 -23.797 -16.422 1 94.06 115 GLN A O 1
ATOM 877 N N . GLU A 1 116 ? 11.867 -24.938 -14.805 1 94.31 116 GLU A N 1
ATOM 878 C CA . GLU A 1 116 ? 10.812 -25.953 -14.789 1 94.31 116 GLU A CA 1
ATOM 879 C C . GLU A 1 116 ? 9.484 -25.359 -14.328 1 94.31 116 GLU A C 1
ATOM 881 O O . GLU A 1 116 ? 8.422 -25.922 -14.594 1 94.31 116 GLU A O 1
ATOM 886 N N . ASP A 1 117 ? 9.5 -24.172 -13.648 1 95.94 117 ASP A N 1
ATOM 887 C CA . ASP A 1 117 ? 8.297 -23.578 -13.07 1 95.94 117 ASP A CA 1
ATOM 888 C C . ASP A 1 117 ? 7.832 -22.375 -13.898 1 95.94 117 ASP A C 1
ATOM 890 O O . ASP A 1 117 ? 6.758 -21.828 -13.656 1 95.94 117 ASP A O 1
ATOM 894 N N . LEU A 1 118 ? 8.562 -21.984 -14.875 1 96.69 118 LEU A N 1
ATOM 895 C CA . LEU A 1 118 ? 8.367 -20.719 -15.57 1 96.69 118 LEU A CA 1
ATOM 896 C C . LEU A 1 118 ? 7 -20.672 -16.25 1 96.69 118 LEU A C 1
ATOM 898 O O . LEU A 1 118 ? 6.246 -19.719 -16.078 1 96.69 118 LEU A O 1
ATOM 902 N N . ASN A 1 119 ? 6.656 -21.703 -16.984 1 96.94 119 ASN A N 1
ATOM 903 C CA . ASN A 1 119 ? 5.398 -21.719 -17.719 1 96.94 119 ASN A CA 1
ATOM 904 C C . ASN A 1 119 ? 4.195 -21.703 -16.781 1 96.94 119 ASN A C 1
ATOM 906 O O . ASN A 1 119 ? 3.225 -20.969 -17.016 1 96.94 119 ASN A O 1
ATOM 910 N N . SER A 1 120 ? 4.246 -22.562 -15.773 1 97.38 120 SER A N 1
ATOM 911 C CA . SER A 1 120 ? 3.162 -22.578 -14.797 1 97.38 120 SER A CA 1
ATOM 912 C C . SER A 1 120 ? 2.998 -21.234 -14.125 1 97.38 120 SER A C 1
ATOM 914 O O . SER A 1 120 ? 1.88 -20.734 -13.984 1 97.38 120 SER A O 1
ATOM 916 N N . PHE A 1 121 ? 4.105 -20.641 -13.789 1 97.69 121 PHE A N 1
ATOM 917 C CA . PHE A 1 121 ? 4.121 -19.328 -13.156 1 97.69 121 PHE A CA 1
ATOM 918 C C . PHE A 1 121 ? 3.477 -18.297 -14.062 1 97.69 121 PHE A C 1
ATOM 920 O O . PHE A 1 121 ? 2.611 -17.531 -13.625 1 97.69 121 PHE A O 1
ATOM 927 N N . LEU A 1 122 ? 3.855 -18.203 -15.281 1 97.5 122 LEU A N 1
ATOM 928 C CA . LEU A 1 122 ? 3.33 -17.219 -16.234 1 97.5 122 LEU A CA 1
ATOM 929 C C . LEU A 1 122 ? 1.839 -17.438 -16.469 1 97.5 122 LEU A C 1
ATOM 931 O O . LEU A 1 122 ? 1.089 -16.469 -16.641 1 97.5 122 LEU A O 1
ATOM 935 N N . GLY A 1 123 ? 1.438 -18.672 -16.531 1 97.69 123 GLY A N 1
ATOM 936 C CA . GLY A 1 123 ? 0.018 -18.969 -16.625 1 97.69 123 GLY A CA 1
ATOM 937 C C . GLY A 1 123 ? -0.794 -18.406 -15.477 1 97.69 123 GLY A C 1
ATOM 938 O O . GLY A 1 123 ? -1.869 -17.844 -15.68 1 97.69 123 GLY A O 1
ATOM 939 N N . VAL A 1 124 ? -0.318 -18.531 -14.289 1 97.81 124 VAL A N 1
ATOM 940 C CA . VAL A 1 124 ? -0.979 -18.016 -13.094 1 97.81 124 VAL A CA 1
ATOM 941 C C . VAL A 1 124 ? -0.989 -16.484 -13.133 1 97.81 124 VAL A C 1
ATOM 943 O O . VAL A 1 124 ? -2.004 -15.859 -12.82 1 97.81 124 VAL A O 1
ATOM 946 N N . ALA A 1 125 ? 0.146 -15.93 -13.531 1 98.19 125 ALA A N 1
ATOM 947 C CA . ALA A 1 125 ? 0.229 -14.477 -13.648 1 98.19 125 ALA A CA 1
ATOM 948 C C . ALA A 1 125 ? -0.822 -13.945 -14.617 1 98.19 125 ALA A C 1
ATOM 950 O O . ALA A 1 125 ? -1.445 -12.906 -14.367 1 98.19 125 ALA A O 1
ATOM 951 N N . GLU A 1 126 ? -0.984 -14.633 -15.688 1 97.38 126 GLU A N 1
ATOM 952 C CA . GLU A 1 126 ? -1.998 -14.258 -16.672 1 97.38 126 GLU A CA 1
ATOM 953 C C . GLU A 1 126 ? -3.402 -14.398 -16.094 1 97.38 126 GLU A C 1
ATOM 955 O O . GLU A 1 126 ? -4.234 -13.5 -16.25 1 97.38 126 GLU A O 1
ATOM 960 N N . LYS A 1 127 ? -3.641 -15.5 -15.461 1 97.12 127 LYS A N 1
ATOM 961 C CA . LYS A 1 127 ? -4.934 -15.766 -14.844 1 97.12 127 LYS A CA 1
ATOM 962 C C . LYS A 1 127 ? -5.305 -14.664 -13.852 1 97.12 127 LYS A C 1
ATOM 964 O O . LYS A 1 127 ? -6.457 -14.234 -13.805 1 97.12 127 LYS A O 1
ATOM 969 N N . LEU A 1 128 ? -4.34 -14.219 -13.156 1 97.94 128 LEU A N 1
ATOM 970 C CA . LEU A 1 128 ? -4.57 -13.242 -12.102 1 97.94 128 LEU A CA 1
ATOM 971 C C . LEU A 1 128 ? -4.371 -11.82 -12.633 1 97.94 128 LEU A C 1
ATOM 973 O O . LEU A 1 128 ? -4.5 -10.852 -11.883 1 97.94 128 LEU A O 1
ATOM 977 N N . ARG A 1 129 ? -3.986 -11.68 -13.859 1 97.44 129 ARG A N 1
ATOM 978 C CA . ARG A 1 129 ? -3.803 -10.391 -14.516 1 97.44 129 ARG A CA 1
ATOM 979 C C . ARG A 1 129 ? -2.812 -9.523 -13.75 1 97.44 129 ARG A C 1
ATOM 981 O O . ARG A 1 129 ? -3.1 -8.359 -13.453 1 97.44 129 ARG A O 1
ATOM 988 N N . VAL A 1 130 ? -1.677 -10.023 -13.555 1 98.12 130 VAL A N 1
ATOM 989 C CA . VAL A 1 130 ? -0.64 -9.344 -12.789 1 98.12 130 VAL A CA 1
ATOM 990 C C . VAL A 1 130 ? 0.072 -8.32 -13.664 1 98.12 130 VAL A C 1
ATOM 992 O O . VAL A 1 130 ? 0.62 -8.664 -14.711 1 98.12 130 VAL A O 1
ATOM 995 N N . ARG A 1 131 ? 0.051 -7.113 -13.141 1 96.75 131 ARG A N 1
ATOM 996 C CA . ARG A 1 131 ? 0.753 -6.047 -13.852 1 96.75 131 ARG A CA 1
ATOM 997 C C . ARG A 1 131 ? 2.244 -6.352 -13.961 1 96.75 131 ARG A C 1
ATOM 999 O O . ARG A 1 131 ? 2.854 -6.84 -13 1 96.75 131 ARG A O 1
ATOM 1006 N N . GLY A 1 132 ? 2.84 -5.988 -15.117 1 95.56 132 GLY A N 1
ATOM 1007 C CA . GLY A 1 132 ? 4.266 -6.195 -15.32 1 95.56 132 GLY A CA 1
ATOM 1008 C C . GLY A 1 132 ? 4.598 -7.574 -15.859 1 95.56 132 GLY A C 1
ATOM 1009 O O . GLY A 1 132 ? 5.715 -7.809 -16.328 1 95.56 132 GLY A O 1
ATOM 1010 N N . LEU A 1 133 ? 3.633 -8.461 -15.719 1 95.75 133 LEU A N 1
ATOM 1011 C CA . LEU A 1 133 ? 3.902 -9.82 -16.156 1 95.75 133 LEU A CA 1
ATOM 1012 C C . LEU A 1 133 ? 2.98 -10.211 -17.312 1 95.75 133 LEU A C 1
ATOM 1014 O O . LEU A 1 133 ? 3.248 -11.18 -18.031 1 95.75 133 LEU A O 1
ATOM 1018 N N . CYS A 1 134 ? 1.833 -9.492 -17.438 1 83.5 134 CYS A N 1
ATOM 1019 C CA . CYS A 1 134 ? 0.864 -9.859 -18.469 1 83.5 134 CYS A CA 1
ATOM 1020 C C . CYS A 1 134 ? 0.893 -8.867 -19.609 1 83.5 134 CYS A C 1
ATOM 1022 O O . CYS A 1 134 ? 1.269 -7.707 -19.438 1 83.5 134 CYS A O 1
ATOM 1024 N N . GLN A 1 135 ? 0.938 -9.133 -20.875 1 63.88 135 GLN A N 1
ATOM 1025 C CA . GLN A 1 135 ? 0.989 -8.32 -22.094 1 63.88 135 GLN A CA 1
ATOM 1026 C C . GLN A 1 135 ? -0.134 -7.285 -22.094 1 63.88 135 GLN A C 1
ATOM 1028 O O . GLN A 1 135 ? 0.027 -6.191 -22.641 1 63.88 135 GLN A O 1
ATOM 1033 N N . GLY A 1 136 ? -1.315 -7.535 -21.734 1 53.91 136 GLY A N 1
ATOM 1034 C CA . GLY A 1 136 ? -2.5 -6.742 -22.031 1 53.91 136 GLY A CA 1
ATOM 1035 C C . GLY A 1 136 ? -2.58 -5.469 -21.203 1 53.91 136 GLY A C 1
ATOM 1036 O O . GLY A 1 136 ? -3.504 -4.672 -21.375 1 53.91 136 GLY A O 1
ATOM 1037 N N . ASP A 1 137 ? -1.995 -5.41 -20.141 1 50.72 137 ASP A N 1
ATOM 1038 C CA . ASP A 1 137 ? -2.291 -4.203 -19.359 1 50.72 137 ASP A CA 1
ATOM 1039 C C . ASP A 1 137 ? -1.616 -2.98 -19.969 1 50.72 137 ASP A C 1
ATOM 1041 O O . ASP A 1 137 ? -0.682 -2.424 -19.391 1 50.72 137 ASP A O 1
ATOM 1045 N N . LYS A 1 138 ? -1.436 -3.02 -21.266 1 43.91 138 LYS A N 1
ATOM 1046 C CA . LYS A 1 138 ? -1.066 -1.78 -21.953 1 43.91 138 LYS A CA 1
ATOM 1047 C C . LYS A 1 138 ? -1.989 -0.635 -21.547 1 43.91 138 LYS A C 1
ATOM 1049 O O . LYS A 1 138 ? -3.152 -0.592 -21.953 1 43.91 138 LYS A O 1
ATOM 1054 N N . ARG A 1 139 ? -2.156 -0.265 -20.406 1 42.12 139 ARG A N 1
ATOM 1055 C CA . ARG A 1 139 ? -2.83 1.014 -20.203 1 42.12 139 ARG A CA 1
ATOM 1056 C C . ARG A 1 139 ? -2.346 2.049 -21.219 1 42.12 139 ARG A C 1
ATOM 1058 O O . ARG A 1 139 ? -1.14 2.256 -21.359 1 42.12 139 ARG A O 1
ATOM 1065 N N . SER A 1 140 ? -3.092 2.201 -22.312 1 37.91 140 SER A N 1
ATOM 1066 C CA . SER A 1 140 ? -2.945 3.244 -23.328 1 37.91 140 SER A CA 1
ATOM 1067 C C . SER A 1 140 ? -2.596 4.586 -22.688 1 37.91 140 SER A C 1
ATOM 1069 O O . SER A 1 140 ? -3.414 5.172 -21.984 1 37.91 140 SER A O 1
ATOM 1071 N N . SER A 1 141 ? -1.486 4.77 -22.266 1 35.66 141 SER A N 1
ATOM 1072 C CA . SER A 1 141 ? -1.077 6.137 -21.969 1 35.66 141 SER A CA 1
ATOM 1073 C C . SER A 1 141 ? -1.613 7.113 -23 1 35.66 141 SER A C 1
ATOM 1075 O O . SER A 1 141 ? -1.354 6.957 -24.203 1 35.66 141 SER A O 1
ATOM 1077 N N . ALA A 1 142 ? -2.82 7.605 -22.828 1 35.72 142 ALA A N 1
ATOM 1078 C CA . ALA A 1 142 ? -3.262 8.688 -23.703 1 35.72 142 ALA A CA 1
ATOM 1079 C C . ALA A 1 142 ? -2.146 9.711 -23.922 1 35.72 142 ALA A C 1
ATOM 1081 O O . ALA A 1 142 ? -1.435 10.062 -22.969 1 35.72 142 ALA A O 1
ATOM 1082 N N . PRO A 1 143 ? -1.688 9.891 -25.125 1 35.59 143 PRO A N 1
ATOM 1083 C CA . PRO A 1 143 ? -0.741 10.953 -25.453 1 35.59 143 PRO A CA 1
ATOM 1084 C C . PRO A 1 143 ? -1.157 12.312 -24.906 1 35.59 143 PRO A C 1
ATOM 1086 O O . PRO A 1 143 ? -2.35 12.625 -24.859 1 35.59 143 PRO A O 1
ATOM 1089 N N . ASN A 1 144 ? -0.655 12.719 -23.75 1 29.83 144 ASN A N 1
ATOM 1090 C CA . ASN A 1 144 ? -0.784 14.133 -23.422 1 29.83 144 ASN A CA 1
ATOM 1091 C C . ASN A 1 144 ? -0.653 15 -24.688 1 29.83 144 ASN A C 1
ATOM 1093 O O . ASN A 1 144 ? 0.418 15.062 -25.281 1 29.83 144 ASN A O 1
ATOM 1097 N N . LYS A 1 145 ? -1.625 15.078 -25.625 1 25.92 145 LYS A N 1
ATOM 1098 C CA . LYS A 1 145 ? -1.635 16.219 -26.531 1 25.92 145 LYS A CA 1
ATOM 1099 C C . LYS A 1 145 ? -1.937 17.516 -25.781 1 25.92 145 LYS A C 1
ATOM 1101 O O . LYS A 1 145 ? -2.84 17.562 -24.953 1 25.92 145 LYS A O 1
ATOM 1106 N N . MET B 1 1 ? 63.031 -49.906 -12.633 1 30.62 1 MET B N 1
ATOM 1107 C CA . MET B 1 1 ? 61.656 -50.344 -12.5 1 30.62 1 MET B CA 1
ATOM 1108 C C . MET B 1 1 ? 60.781 -49.281 -11.844 1 30.62 1 MET B C 1
ATOM 1110 O O . MET B 1 1 ? 60.75 -49.188 -10.617 1 30.62 1 MET B O 1
ATOM 1114 N N . GLY B 1 2 ? 60.906 -48.031 -12.383 1 33.09 2 GLY B N 1
ATOM 1115 C CA . GLY B 1 2 ? 60.344 -46.781 -11.953 1 33.09 2 GLY B CA 1
ATOM 1116 C C . GLY B 1 2 ? 58.812 -46.781 -11.914 1 33.09 2 GLY B C 1
ATOM 1117 O O . GLY B 1 2 ? 58.188 -47.094 -12.914 1 33.09 2 GLY B O 1
ATOM 1118 N N . SER B 1 3 ? 58.219 -47.219 -10.766 1 34.78 3 SER B N 1
ATOM 1119 C CA . SER B 1 3 ? 56.781 -47.312 -10.516 1 34.78 3 SER B CA 1
ATOM 1120 C C . SER B 1 3 ? 56.094 -46 -10.789 1 34.78 3 SER B C 1
ATOM 1122 O O . SER B 1 3 ? 56.469 -44.969 -10.25 1 34.78 3 SER B O 1
ATOM 1124 N N . ILE B 1 4 ? 55.469 -45.812 -11.992 1 33.5 4 ILE B N 1
ATOM 1125 C CA . ILE B 1 4 ? 54.656 -44.688 -12.43 1 33.5 4 ILE B CA 1
ATOM 1126 C C . ILE B 1 4 ? 53.406 -44.594 -11.555 1 33.5 4 ILE B C 1
ATOM 1128 O O . ILE B 1 4 ? 52.656 -45.562 -11.414 1 33.5 4 ILE B O 1
ATOM 1132 N N . SER B 1 5 ? 53.469 -44.031 -10.297 1 37.12 5 SER B N 1
ATOM 1133 C CA . SER B 1 5 ? 52.312 -43.75 -9.469 1 37.12 5 SER B CA 1
ATOM 1134 C C . SER B 1 5 ? 51.25 -43 -10.258 1 37.12 5 SER B C 1
ATOM 1136 O O . SER B 1 5 ? 51.5 -41.938 -10.805 1 37.12 5 SER B O 1
ATOM 1138 N N . GLY B 1 6 ? 50.406 -43.75 -11 1 32.25 6 GLY B N 1
ATOM 1139 C CA . GLY B 1 6 ? 49.25 -43.219 -11.711 1 32.25 6 GLY B CA 1
ATOM 1140 C C . GLY B 1 6 ? 48.344 -42.344 -10.844 1 32.25 6 GLY B C 1
ATOM 1141 O O . GLY B 1 6 ? 47.875 -42.781 -9.797 1 32.25 6 GLY B O 1
ATOM 1142 N N . ASN B 1 7 ? 48.625 -41.031 -10.703 1 37.91 7 ASN B N 1
ATOM 1143 C CA . ASN B 1 7 ? 47.719 -40.031 -10.117 1 37.91 7 ASN B CA 1
ATOM 1144 C C . ASN B 1 7 ? 46.281 -40.219 -10.594 1 37.91 7 ASN B C 1
ATOM 1146 O O . ASN B 1 7 ? 46 -40.125 -11.789 1 37.91 7 ASN B O 1
ATOM 1150 N N . SER B 1 8 ? 45.531 -41.188 -10.039 1 38.47 8 SER B N 1
ATOM 1151 C CA . SER B 1 8 ? 44.094 -41.312 -10.281 1 38.47 8 SER B CA 1
ATOM 1152 C C . SER B 1 8 ? 43.406 -39.938 -10.211 1 38.47 8 SER B C 1
ATOM 1154 O O . SER B 1 8 ? 43.438 -39.281 -9.164 1 38.47 8 SER B O 1
ATOM 1156 N N . THR B 1 9 ? 43.531 -39.094 -11.266 1 38.31 9 THR B N 1
ATOM 1157 C CA . THR B 1 9 ? 42.656 -37.906 -11.445 1 38.31 9 THR B CA 1
ATOM 1158 C C . THR B 1 9 ? 41.219 -38.25 -11.062 1 38.31 9 THR B C 1
ATOM 1160 O O . THR B 1 9 ? 40.656 -39.25 -11.531 1 38.31 9 THR B O 1
ATOM 1163 N N . ASN B 1 10 ? 40.875 -38.188 -9.75 1 42.03 10 ASN B N 1
ATOM 1164 C CA . ASN B 1 10 ? 39.469 -38.188 -9.328 1 42.03 10 ASN B CA 1
ATOM 1165 C C . ASN B 1 10 ? 38.562 -37.562 -10.391 1 42.03 10 ASN B C 1
ATOM 1167 O O . ASN B 1 10 ? 38.875 -36.5 -10.922 1 42.03 10 ASN B O 1
ATOM 1171 N N . PRO B 1 11 ? 37.781 -38.344 -11.133 1 40.44 11 PRO B N 1
ATOM 1172 C CA . PRO B 1 11 ? 36.812 -37.812 -12.094 1 40.44 11 PRO B CA 1
ATOM 1173 C C . PRO B 1 11 ? 36.25 -36.438 -11.664 1 40.44 11 PRO B C 1
ATOM 1175 O O . PRO B 1 11 ? 36.312 -36.094 -10.484 1 40.44 11 PRO B O 1
ATOM 1178 N N . GLY B 1 12 ? 36.094 -35.469 -12.602 1 40.41 12 GLY B N 1
ATOM 1179 C CA . GLY B 1 12 ? 35.438 -34.188 -12.727 1 40.41 12 GLY B CA 1
ATOM 1180 C C . GLY B 1 12 ? 34.156 -34.062 -11.922 1 40.41 12 GLY B C 1
ATOM 1181 O O . GLY B 1 12 ? 33.375 -35 -11.867 1 40.41 12 GLY B O 1
ATOM 1182 N N . GLY B 1 13 ? 34.156 -33.531 -10.68 1 44.88 13 GLY B N 1
ATOM 1183 C CA . GLY B 1 13 ? 32.969 -33.062 -10.016 1 44.88 13 GLY B CA 1
ATOM 1184 C C . GLY B 1 13 ? 31.828 -32.75 -10.984 1 44.88 13 GLY B C 1
ATOM 1185 O O . GLY B 1 13 ? 32.031 -32.031 -11.969 1 44.88 13 GLY B O 1
ATOM 1186 N N . SER B 1 14 ? 31.016 -33.688 -11.438 1 46.34 14 SER B N 1
ATOM 1187 C CA . SER B 1 14 ? 29.75 -33.406 -12.109 1 46.34 14 SER B CA 1
ATOM 1188 C C . SER B 1 14 ? 29.188 -32.062 -11.68 1 46.34 14 SER B C 1
ATOM 1190 O O . SER B 1 14 ? 28.766 -31.891 -10.531 1 46.34 14 SER B O 1
ATOM 1192 N N . LEU B 1 15 ? 29.766 -30.906 -11.992 1 48.03 15 LEU B N 1
ATOM 1193 C CA . LEU B 1 15 ? 29.031 -29.656 -11.883 1 48.03 15 LEU B CA 1
ATOM 1194 C C . LEU B 1 15 ? 27.547 -29.875 -12.172 1 48.03 15 LEU B C 1
ATOM 1196 O O . LEU B 1 15 ? 27.172 -30.281 -13.273 1 48.03 15 LEU B O 1
ATOM 1200 N N . ALA B 1 16 ? 26.75 -30.578 -11.375 1 51.47 16 ALA B N 1
ATOM 1201 C CA . ALA B 1 16 ? 25.297 -30.578 -11.562 1 51.47 16 ALA B CA 1
ATOM 1202 C C . ALA B 1 16 ? 24.859 -29.359 -12.375 1 51.47 16 ALA B C 1
ATOM 1204 O O . ALA B 1 16 ? 25.438 -28.281 -12.234 1 51.47 16 ALA B O 1
ATOM 1205 N N . PRO B 1 17 ? 24.391 -29.484 -13.586 1 54.75 17 PRO B N 1
ATOM 1206 C CA . PRO B 1 17 ? 23.969 -28.359 -14.414 1 54.75 17 PRO B CA 1
ATOM 1207 C C . PRO B 1 17 ? 23.312 -27.234 -13.602 1 54.75 17 PRO B C 1
ATOM 1209 O O . PRO B 1 17 ? 22.547 -27.5 -12.672 1 54.75 17 PRO B O 1
ATOM 1212 N N . ALA B 1 18 ? 23.875 -26.078 -13.328 1 57.75 18 ALA B N 1
ATOM 1213 C CA . ALA B 1 18 ? 23.297 -24.875 -12.727 1 57.75 18 ALA B CA 1
ATOM 1214 C C . ALA B 1 18 ? 21.812 -24.75 -13.055 1 57.75 18 ALA B C 1
ATOM 1216 O O . ALA B 1 18 ? 21.406 -24.906 -14.211 1 57.75 18 ALA B O 1
ATOM 1217 N N . GLU B 1 19 ? 21 -25.344 -12.164 1 67.5 19 GLU B N 1
ATOM 1218 C CA . GLU B 1 19 ? 19.562 -25.156 -12.391 1 67.5 19 GLU B CA 1
ATOM 1219 C C . GLU B 1 19 ? 19.266 -23.781 -12.984 1 67.5 19 GLU B C 1
ATOM 1221 O O . GLU B 1 19 ? 19.719 -22.766 -12.461 1 67.5 19 GLU B O 1
ATOM 1226 N N . GLU B 1 20 ? 19.047 -23.641 -14.297 1 84.44 20 GLU B N 1
ATOM 1227 C CA . GLU B 1 20 ? 18.734 -22.422 -15.031 1 84.44 20 GLU B CA 1
ATOM 1228 C C . GLU B 1 20 ? 17.562 -21.672 -14.391 1 84.44 20 GLU B C 1
ATOM 1230 O O . GLU B 1 20 ? 16.547 -22.281 -14.055 1 84.44 20 GLU B O 1
ATOM 1235 N N . GLU B 1 21 ? 17.828 -20.578 -13.664 1 90.38 21 GLU B N 1
ATOM 1236 C CA . GLU B 1 21 ? 16.812 -19.703 -13.109 1 90.38 21 GLU B CA 1
ATOM 1237 C C . GLU B 1 21 ? 16.609 -18.469 -13.984 1 90.38 21 GLU B C 1
ATOM 1239 O O . GLU B 1 21 ? 17.562 -17.969 -14.578 1 90.38 21 GLU B O 1
ATOM 1244 N N . PHE B 1 22 ? 15.336 -18.047 -14.125 1 93.31 22 PHE B N 1
ATOM 1245 C CA . PHE B 1 22 ? 14.961 -16.828 -14.812 1 93.31 22 PHE B CA 1
ATOM 1246 C C . PHE B 1 22 ? 14.586 -15.734 -13.82 1 93.31 22 PHE B C 1
ATOM 1248 O O . PHE B 1 22 ? 13.906 -16 -12.82 1 93.31 22 PHE B O 1
ATOM 1255 N N . CYS B 1 23 ? 15.125 -14.562 -14.086 1 96.06 23 CYS B N 1
ATOM 1256 C CA . CYS B 1 23 ? 14.734 -13.406 -13.289 1 96.06 23 CYS B CA 1
ATOM 1257 C C . CYS B 1 23 ? 13.766 -12.516 -14.055 1 96.06 23 CYS B C 1
ATOM 1259 O O . CYS B 1 23 ? 14.109 -11.961 -15.102 1 96.06 23 CYS B O 1
ATOM 1261 N N . LEU B 1 24 ? 12.547 -12.422 -13.562 1 96.31 24 LEU B N 1
ATOM 1262 C CA . LEU B 1 24 ? 11.547 -11.523 -14.117 1 96.31 24 LEU B CA 1
ATOM 1263 C C . LEU B 1 24 ? 11.445 -10.242 -13.305 1 96.31 24 LEU B C 1
ATOM 1265 O O . LEU B 1 24 ? 11.336 -10.281 -12.078 1 96.31 24 LEU B O 1
ATOM 1269 N N . ARG B 1 25 ? 11.531 -9.078 -14.094 1 96.38 25 ARG B N 1
ATOM 1270 C CA . ARG B 1 25 ? 11.555 -7.781 -13.438 1 96.38 25 ARG B CA 1
ATOM 1271 C C . ARG B 1 25 ? 10.453 -6.875 -13.969 1 96.38 25 ARG B C 1
ATOM 1273 O O . ARG B 1 25 ? 10.211 -6.832 -15.18 1 96.38 25 ARG B O 1
ATOM 1280 N N . TRP B 1 26 ? 9.828 -6.211 -12.977 1 95.62 26 TRP B N 1
ATOM 1281 C CA . TRP B 1 26 ? 8.906 -5.121 -13.273 1 95.62 26 TRP B CA 1
ATOM 1282 C C . TRP B 1 26 ? 9.633 -3.781 -13.281 1 95.62 26 TRP B C 1
ATOM 1284 O O . TRP B 1 26 ? 9.797 -3.152 -12.234 1 95.62 26 TRP B O 1
ATOM 1294 N N . ASN B 1 27 ? 10.18 -3.242 -14.352 1 92.81 27 ASN B N 1
ATOM 1295 C CA . ASN B 1 27 ? 11.094 -2.109 -14.461 1 92.81 27 ASN B CA 1
ATOM 1296 C C . ASN B 1 27 ? 10.5 -0.847 -13.844 1 92.81 27 ASN B C 1
ATOM 1298 O O . ASN B 1 27 ? 11.219 -0.06 -13.227 1 92.81 27 ASN B O 1
ATOM 1302 N N . ASP B 1 28 ? 9.188 -0.576 -13.945 1 95.19 28 ASP B N 1
ATOM 1303 C CA . ASP B 1 28 ? 8.578 0.633 -13.398 1 95.19 28 ASP B CA 1
ATOM 1304 C C . ASP B 1 28 ? 7.711 0.311 -12.18 1 95.19 28 ASP B C 1
ATOM 1306 O O . ASP B 1 28 ? 6.66 0.929 -11.977 1 95.19 28 ASP B O 1
ATOM 1310 N N . PHE B 1 29 ? 8.266 -0.689 -11.43 1 97.38 29 PHE B N 1
ATOM 1311 C CA . PHE B 1 29 ? 7.484 -1.223 -10.32 1 97.38 29 PHE B CA 1
ATOM 1312 C C . PHE B 1 29 ? 7.223 -0.144 -9.273 1 97.38 29 PHE B C 1
ATOM 1314 O O . PHE B 1 29 ? 6.07 0.124 -8.93 1 97.38 29 PHE B O 1
ATOM 1321 N N . ARG B 1 30 ? 8.297 0.521 -8.805 1 97.44 30 ARG B N 1
ATOM 1322 C CA . ARG B 1 30 ? 8.18 1.477 -7.711 1 97.44 30 ARG B CA 1
ATOM 1323 C C . ARG B 1 30 ? 7.285 2.648 -8.094 1 97.44 30 ARG B C 1
ATOM 1325 O O . ARG B 1 30 ? 6.469 3.104 -7.293 1 97.44 30 ARG B O 1
ATOM 1332 N N . ASP B 1 31 ? 7.398 3.105 -9.328 1 97.06 31 ASP B N 1
ATOM 1333 C CA . ASP B 1 31 ? 6.523 4.16 -9.828 1 97.06 31 ASP B CA 1
ATOM 1334 C C . ASP B 1 31 ? 5.082 3.668 -9.93 1 97.06 31 ASP B C 1
ATOM 1336 O O . ASP B 1 31 ? 4.145 4.383 -9.57 1 97.06 31 ASP B O 1
ATOM 1340 N N . SER B 1 32 ? 4.926 2.48 -10.375 1 96.81 32 SER B N 1
ATOM 1341 C CA . SER B 1 32 ? 3.602 1.913 -10.602 1 96.81 32 SER B CA 1
ATOM 1342 C C . SER B 1 32 ? 2.854 1.72 -9.289 1 96.81 32 SER B C 1
ATOM 1344 O O . SER B 1 32 ? 1.665 2.035 -9.195 1 96.81 32 SER B O 1
ATOM 1346 N N . ILE B 1 33 ? 3.57 1.207 -8.297 1 97.94 33 ILE B N 1
ATOM 1347 C CA . ILE B 1 33 ? 2.92 0.96 -7.016 1 97.94 33 ILE B CA 1
ATOM 1348 C C . ILE B 1 33 ? 2.516 2.287 -6.379 1 97.94 33 ILE B C 1
ATOM 1350 O O . ILE B 1 33 ? 1.398 2.426 -5.875 1 97.94 33 ILE B O 1
ATOM 1354 N N . ALA B 1 34 ? 3.406 3.256 -6.387 1 98.06 34 ALA B N 1
ATOM 1355 C CA . ALA B 1 34 ? 3.102 4.57 -5.828 1 98.06 34 ALA B CA 1
ATOM 1356 C C . ALA B 1 34 ? 1.895 5.195 -6.52 1 98.06 34 ALA B C 1
ATOM 1358 O O . ALA B 1 34 ? 0.985 5.703 -5.859 1 98.06 34 ALA B O 1
ATOM 1359 N N . SER B 1 35 ? 1.876 5.133 -7.82 1 97.94 35 SER B N 1
ATOM 1360 C CA . SER B 1 35 ? 0.776 5.688 -8.602 1 97.94 35 SER B CA 1
ATOM 1361 C C . SER B 1 35 ? -0.537 4.977 -8.297 1 97.94 35 SER B C 1
ATOM 1363 O O . SER B 1 35 ? -1.592 5.609 -8.227 1 97.94 35 SER B O 1
ATOM 1365 N N . SER B 1 36 ? -0.462 3.723 -8.133 1 98 36 SER B N 1
ATOM 1366 C CA . SER B 1 36 ? -1.664 2.945 -7.844 1 98 36 SER B CA 1
ATOM 1367 C C . SER B 1 36 ? -2.232 3.289 -6.473 1 98 36 SER B C 1
ATOM 1369 O O . SER B 1 36 ? -3.449 3.393 -6.305 1 98 36 SER B O 1
ATOM 1371 N N . LEU B 1 37 ? -1.331 3.432 -5.496 1 98.5 37 LEU B N 1
ATOM 1372 C CA . LEU B 1 37 ? -1.801 3.816 -4.172 1 98.5 37 LEU B CA 1
ATOM 1373 C C . LEU B 1 37 ? -2.477 5.184 -4.207 1 98.5 37 LEU B C 1
ATOM 1375 O O . LEU B 1 37 ? -3.514 5.383 -3.572 1 98.5 37 LEU B O 1
ATOM 1379 N N . LEU B 1 38 ? -1.886 6.07 -4.938 1 98.44 38 LEU B N 1
ATOM 1380 C CA . LEU B 1 38 ? -2.486 7.387 -5.117 1 98.44 38 LEU B CA 1
ATOM 1381 C C . LEU B 1 38 ? -3.854 7.277 -5.781 1 98.44 38 LEU B C 1
ATOM 1383 O O . LEU B 1 38 ? -4.805 7.938 -5.367 1 98.44 38 LEU B O 1
ATOM 1387 N N . GLU B 1 39 ? -3.965 6.469 -6.758 1 98.44 39 GLU B N 1
ATOM 1388 C CA . GLU B 1 39 ? -5.219 6.25 -7.473 1 98.44 39 GLU B CA 1
ATOM 1389 C C . GLU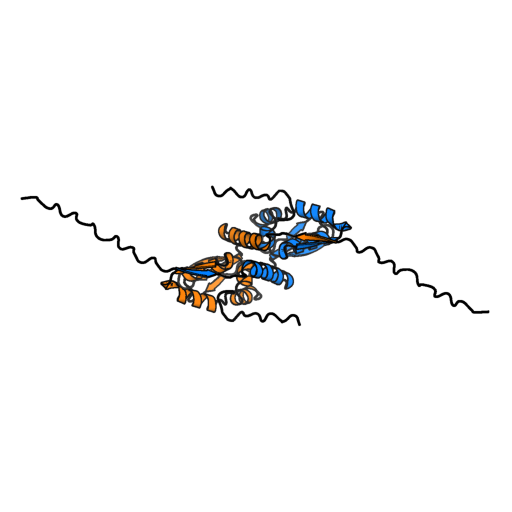 B 1 39 ? -6.285 5.66 -6.555 1 98.44 39 GLU B C 1
ATOM 1391 O O . GLU B 1 39 ? -7.438 6.094 -6.57 1 98.44 39 GLU B O 1
ATOM 1396 N N . LEU B 1 40 ? -5.922 4.684 -5.805 1 98.5 40 LEU B N 1
ATOM 1397 C CA . LEU B 1 40 ? -6.855 4.07 -4.867 1 98.5 40 LEU B CA 1
ATOM 1398 C C . LEU B 1 40 ? -7.41 5.109 -3.896 1 98.5 40 LEU B C 1
ATOM 1400 O O . LEU B 1 40 ? -8.602 5.094 -3.58 1 98.5 40 LEU B O 1
ATOM 1404 N N . ARG B 1 41 ? -6.547 5.988 -3.449 1 98.56 41 ARG B N 1
ATOM 1405 C CA . ARG B 1 41 ? -7.004 7.047 -2.555 1 98.56 41 ARG B CA 1
ATOM 1406 C C . ARG B 1 41 ? -7.941 8.008 -3.279 1 98.56 41 ARG B C 1
ATOM 1408 O O . ARG B 1 41 ? -8.992 8.375 -2.75 1 98.56 41 ARG B O 1
ATOM 1415 N N . ARG B 1 42 ? -7.535 8.398 -4.438 1 98.12 42 ARG B N 1
ATOM 1416 C CA . ARG B 1 42 ? -8.336 9.312 -5.242 1 98.12 42 ARG B CA 1
ATOM 1417 C C . ARG B 1 42 ? -9.727 8.742 -5.5 1 98.12 42 ARG B C 1
ATOM 1419 O O . ARG B 1 42 ? -10.727 9.453 -5.387 1 98.12 42 ARG B O 1
ATOM 1426 N N . ASP B 1 43 ? -9.797 7.473 -5.773 1 98.19 43 ASP B N 1
ATOM 1427 C CA . ASP B 1 43 ? -11.039 6.801 -6.129 1 98.19 43 ASP B CA 1
ATOM 1428 C C . ASP B 1 43 ? -11.781 6.32 -4.887 1 98.19 43 ASP B C 1
ATOM 1430 O O . ASP B 1 43 ? -12.844 5.699 -4.988 1 98.19 43 ASP B O 1
ATOM 1434 N N . LYS B 1 44 ? -11.25 6.602 -3.678 1 98.12 44 LYS B N 1
ATOM 1435 C CA . LYS B 1 44 ? -11.828 6.223 -2.393 1 98.12 44 LYS B CA 1
ATOM 1436 C C . LYS B 1 44 ? -12.062 4.719 -2.316 1 98.12 44 LYS B C 1
ATOM 1438 O O . LYS B 1 44 ? -13.133 4.273 -1.901 1 98.12 44 LYS B O 1
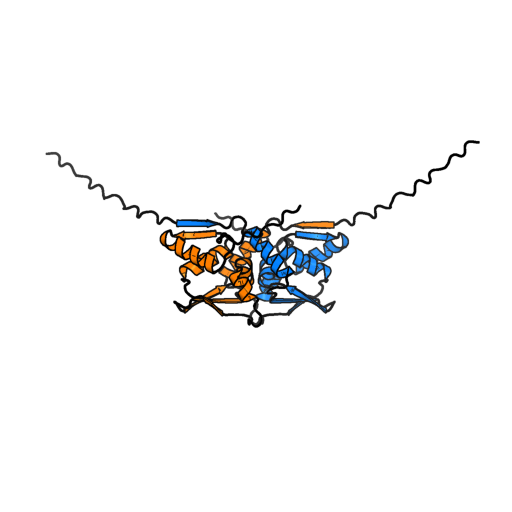ATOM 1443 N N . GLU B 1 45 ? -11.094 4.012 -2.846 1 97.88 45 GLU B N 1
ATOM 1444 C CA . GLU B 1 45 ? -11.172 2.555 -2.844 1 97.88 45 GLU B CA 1
ATOM 1445 C C . GLU B 1 45 ? -10.328 1.956 -1.725 1 97.88 45 GLU B C 1
ATOM 1447 O O . GLU B 1 45 ? -9.188 2.379 -1.507 1 97.88 45 GLU B O 1
ATOM 1452 N N . LEU B 1 46 ? -10.914 1.054 -0.939 1 97.5 46 LEU B N 1
ATOM 1453 C CA . LEU B 1 46 ? -10.273 0.237 0.086 1 97.5 46 LEU B CA 1
ATOM 1454 C C . LEU B 1 46 ? -9.797 1.1 1.249 1 97.5 46 LEU B C 1
ATOM 1456 O O . LEU B 1 46 ? -8.797 0.778 1.896 1 97.5 46 LEU B O 1
ATOM 1460 N N . LEU B 1 47 ? -10.352 2.238 1.413 1 97.81 47 LEU B N 1
ATOM 1461 C CA . LEU B 1 47 ? -10.062 3.047 2.59 1 97.81 47 LEU B CA 1
ATOM 1462 C C . LEU B 1 47 ? -10.461 2.316 3.867 1 97.81 47 LEU B C 1
ATOM 1464 O O . LEU B 1 47 ? -11.594 1.84 3.984 1 97.81 47 LEU B O 1
ATOM 1468 N N . ASP B 1 48 ? -9.523 2.234 4.871 1 97.5 48 ASP B N 1
ATOM 1469 C CA . ASP B 1 48 ? -9.82 1.35 5.992 1 97.5 48 ASP B CA 1
ATOM 1470 C C . ASP B 1 48 ? -9.453 2.01 7.32 1 97.5 48 ASP B C 1
ATOM 1472 O O . ASP B 1 48 ? -9.297 1.329 8.336 1 97.5 48 ASP B O 1
ATOM 1476 N N . VAL B 1 49 ? -9.266 3.277 7.383 1 98.19 49 VAL B N 1
ATOM 1477 C CA . VAL B 1 49 ? -9.078 4.055 8.602 1 98.19 49 VAL B CA 1
ATOM 1478 C C . VAL B 1 49 ? -9.602 5.473 8.398 1 98.19 49 VAL B C 1
ATOM 1480 O O . VAL B 1 49 ? -9.539 6.016 7.297 1 98.19 49 VAL B O 1
ATOM 1483 N N . SER B 1 50 ? -10.117 6.047 9.445 1 98.38 50 SER B N 1
ATOM 1484 C CA . SER B 1 50 ? -10.617 7.418 9.422 1 98.38 50 SER B CA 1
ATOM 1485 C C . SER B 1 50 ? -9.891 8.281 10.445 1 98.38 50 SER B C 1
ATOM 1487 O O . SER B 1 50 ? -9.641 7.848 11.57 1 98.38 50 SER B O 1
ATOM 1489 N N . LEU B 1 51 ? -9.516 9.461 10.016 1 98.62 51 LEU B N 1
ATOM 1490 C CA . LEU B 1 51 ? -8.898 10.469 10.867 1 98.62 51 LEU B CA 1
ATOM 1491 C C . LEU B 1 51 ? -9.891 11.57 11.203 1 98.62 51 LEU B C 1
ATOM 1493 O O . LEU B 1 51 ? -10.398 12.258 10.312 1 98.62 51 LEU B O 1
ATOM 1497 N N . LEU B 1 52 ? -10.188 11.719 12.5 1 98.56 52 LEU B N 1
ATOM 1498 C CA . LEU B 1 52 ? -11.141 12.711 12.969 1 98.56 52 LEU B CA 1
ATOM 1499 C C . LEU B 1 52 ? -10.422 13.906 13.586 1 98.56 52 LEU B C 1
ATOM 1501 O O . LEU B 1 52 ? -9.656 13.758 14.539 1 98.56 52 LEU B O 1
ATOM 1505 N N . LEU B 1 53 ? -10.594 15.023 13 1 97.94 53 LEU B N 1
ATOM 1506 C CA . LEU B 1 53 ? -10.07 16.25 13.578 1 97.94 53 LEU B CA 1
ATOM 1507 C C . LEU B 1 53 ? -11 16.797 14.656 1 97.94 53 LEU B C 1
ATOM 1509 O O . LEU B 1 53 ? -12.102 17.266 14.352 1 97.94 53 LEU B O 1
ATOM 1513 N N . SER B 1 54 ? -10.508 16.844 15.82 1 94 54 SER B N 1
ATOM 1514 C CA . SER B 1 54 ? -11.352 17.156 16.984 1 94 54 SER B CA 1
ATOM 1515 C C . SER B 1 54 ? -11.859 18.594 16.922 1 94 54 SER B C 1
ATOM 1517 O O . SER B 1 54 ? -12.992 18.859 17.328 1 94 54 SER B O 1
ATOM 1519 N N . ASP B 1 55 ? -11.133 19.453 16.422 1 91.56 55 ASP B N 1
ATOM 1520 C CA . ASP B 1 55 ? -11.477 20.859 16.453 1 91.56 55 ASP B CA 1
ATOM 1521 C C . ASP B 1 55 ? -12.547 21.188 15.414 1 91.56 55 ASP B C 1
ATOM 1523 O O . ASP B 1 55 ? -13.312 22.141 15.578 1 91.56 55 ASP B O 1
ATOM 1527 N N . SER B 1 56 ? -12.648 20.469 14.32 1 92.69 56 SER B N 1
ATOM 1528 C CA . SER B 1 56 ? -13.555 20.812 13.227 1 92.69 56 SER B CA 1
ATOM 1529 C C . SER B 1 56 ? -14.547 19.688 12.961 1 92.69 56 SER B C 1
ATOM 1531 O O . SER B 1 56 ? -15.453 19.828 12.141 1 92.69 56 SER B O 1
ATOM 1533 N N . ASP B 1 57 ? -14.438 18.609 13.547 1 92.06 57 ASP B N 1
ATOM 1534 C CA . ASP B 1 57 ? -15.273 17.438 13.328 1 92.06 57 ASP B CA 1
ATOM 1535 C C . ASP B 1 57 ? -15.188 16.969 11.875 1 92.06 57 ASP B C 1
ATOM 1537 O O . ASP B 1 57 ? -16.188 16.516 11.305 1 92.06 57 ASP B O 1
ATOM 1541 N N . THR B 1 58 ? -14.055 17.203 11.359 1 95.69 58 THR B N 1
ATOM 1542 C CA . THR B 1 58 ? -13.766 16.75 10 1 95.69 58 THR B CA 1
ATOM 1543 C C . THR B 1 58 ? -13.211 15.328 10.016 1 95.69 58 THR B C 1
ATOM 1545 O O . THR B 1 58 ? -12.375 14.984 10.852 1 95.69 58 THR B O 1
ATOM 1548 N N . LEU B 1 59 ? -13.836 14.484 9.086 1 97.69 59 LEU B N 1
ATOM 1549 C CA . LEU B 1 59 ? -13.406 13.102 8.969 1 97.69 59 LEU B CA 1
ATOM 1550 C C . LEU B 1 59 ? -12.742 12.859 7.617 1 97.69 59 LEU B C 1
ATOM 1552 O O . LEU B 1 59 ? -13.297 13.203 6.57 1 97.69 59 LEU B O 1
ATOM 1556 N N . VAL B 1 60 ? -11.508 12.32 7.656 1 98.44 60 VAL B N 1
ATOM 1557 C CA . VAL B 1 60 ? -10.766 12 6.441 1 98.44 60 VAL B CA 1
ATOM 1558 C C . VAL B 1 60 ? -10.352 10.531 6.461 1 98.44 60 VAL B C 1
ATOM 1560 O O . VAL B 1 60 ? -9.797 10.055 7.453 1 98.44 60 VAL B O 1
ATOM 1563 N N . SER B 1 61 ? -10.617 9.812 5.355 1 98.44 61 SER B N 1
ATOM 1564 C CA . SER B 1 61 ? -10.273 8.398 5.285 1 98.44 61 SER B CA 1
ATOM 1565 C C . SER B 1 61 ? -8.984 8.172 4.508 1 98.44 61 SER B C 1
ATOM 1567 O O . SER B 1 61 ? -8.625 8.977 3.646 1 98.44 61 SER B O 1
ATOM 1569 N N . ALA B 1 62 ? -8.281 7.145 4.852 1 98.75 62 ALA B N 1
ATOM 1570 C CA . ALA B 1 62 ? -7.016 6.773 4.219 1 98.75 62 ALA B CA 1
ATOM 1571 C C . ALA B 1 62 ? -6.77 5.27 4.324 1 98.75 62 ALA B C 1
ATOM 1573 O O . ALA B 1 62 ? -7.656 4.516 4.734 1 98.75 62 ALA B O 1
ATOM 1574 N N . HIS B 1 63 ? -5.672 4.797 3.854 1 98.75 63 HIS B N 1
ATOM 1575 C CA . HIS B 1 63 ? -5.27 3.398 3.965 1 98.75 63 HIS B CA 1
ATOM 1576 C C . HIS B 1 63 ? -4.332 3.189 5.152 1 98.75 63 HIS B C 1
ATOM 1578 O O . HIS B 1 63 ? -3.307 3.867 5.266 1 98.75 63 HIS B O 1
ATOM 1584 N N . ARG B 1 64 ? -4.582 2.191 5.977 1 98.44 64 ARG B N 1
ATOM 1585 C CA . ARG B 1 64 ? -3.736 1.853 7.117 1 98.44 64 ARG B CA 1
ATOM 1586 C C . ARG B 1 64 ? -2.309 1.554 6.668 1 98.44 64 ARG B C 1
ATOM 1588 O O . ARG B 1 64 ? -1.349 2.016 7.285 1 98.44 64 ARG B O 1
ATOM 1595 N N . VAL B 1 65 ? -2.244 0.789 5.605 1 98.5 65 VAL B N 1
ATOM 1596 C CA . VAL B 1 65 ? -0.946 0.317 5.133 1 98.5 65 VAL B CA 1
ATOM 1597 C C . VAL B 1 65 ? -0.085 1.506 4.711 1 98.5 65 VAL B C 1
ATOM 1599 O O . VAL B 1 65 ? 1.106 1.559 5.02 1 98.5 65 VAL B O 1
ATOM 1602 N N . VAL B 1 66 ? -0.633 2.492 4.016 1 98.81 66 VAL B N 1
ATOM 1603 C CA . VAL B 1 66 ? 0.112 3.658 3.553 1 98.81 66 VAL B CA 1
ATOM 1604 C C . VAL B 1 66 ? 0.514 4.523 4.746 1 98.81 66 VAL B C 1
ATOM 1606 O O . VAL B 1 66 ? 1.67 4.938 4.859 1 98.81 66 VAL B O 1
ATOM 1609 N N . LEU B 1 67 ? -0.448 4.789 5.672 1 98.75 67 LEU B N 1
ATOM 1610 C CA . LEU B 1 67 ? -0.134 5.578 6.855 1 98.75 67 LEU B CA 1
ATOM 1611 C C . LEU B 1 67 ? 0.989 4.934 7.66 1 98.75 67 LEU B C 1
ATOM 1613 O O . LEU B 1 67 ? 1.915 5.613 8.102 1 98.75 67 LEU B O 1
ATOM 1617 N N . SER B 1 68 ? 0.925 3.619 7.832 1 98.5 68 SER B N 1
ATOM 1618 C CA . SER B 1 68 ? 1.919 2.885 8.609 1 98.5 68 SER B CA 1
ATOM 1619 C C . SER B 1 68 ? 3.273 2.877 7.906 1 98.5 68 SER B C 1
ATOM 1621 O O . SER B 1 68 ? 4.316 2.859 8.562 1 98.5 68 SER B O 1
ATOM 1623 N N . ALA B 1 69 ? 3.256 2.877 6.625 1 97.81 69 ALA B N 1
ATOM 1624 C CA . ALA B 1 69 ? 4.488 2.893 5.84 1 97.81 69 ALA B CA 1
ATOM 1625 C C . ALA B 1 69 ? 5.191 4.242 5.953 1 97.81 69 ALA B C 1
ATOM 1627 O O . ALA B 1 69 ? 6.422 4.316 5.883 1 97.81 69 ALA B O 1
ATOM 1628 N N . CYS B 1 70 ? 4.465 5.289 6.203 1 98 70 CYS B N 1
ATOM 1629 C CA . CYS B 1 70 ? 5.023 6.629 6.074 1 98 70 CYS B CA 1
ATOM 1630 C C . CYS B 1 70 ? 5.148 7.301 7.438 1 98 70 CYS B C 1
ATOM 1632 O O . CYS B 1 70 ? 5.73 8.383 7.551 1 98 70 CYS B O 1
ATOM 1634 N N . SER B 1 71 ? 4.641 6.734 8.477 1 98.25 71 SER B N 1
ATOM 1635 C CA . SER B 1 71 ? 4.594 7.363 9.797 1 98.25 71 SER B CA 1
ATOM 1636 C C . SER B 1 71 ? 4.75 6.332 10.906 1 98.25 71 SER B C 1
ATOM 1638 O O . SER B 1 71 ? 3.918 5.43 11.047 1 98.25 71 SER B O 1
ATOM 1640 N N . SER B 1 72 ? 5.785 6.48 11.75 1 97.25 72 SER B N 1
ATOM 1641 C CA . SER B 1 72 ? 5.957 5.57 12.883 1 97.25 72 SER B CA 1
ATOM 1642 C C . SER B 1 72 ? 4.879 5.789 13.938 1 97.25 72 SER B C 1
ATOM 1644 O O . SER B 1 72 ? 4.539 4.871 14.688 1 97.25 72 SER B O 1
ATOM 1646 N N . PHE B 1 73 ? 4.359 6.973 13.992 1 97.94 73 PHE B N 1
ATOM 1647 C CA . PHE B 1 73 ? 3.238 7.262 14.883 1 97.94 73 PHE B CA 1
ATOM 1648 C C . PHE B 1 73 ? 2.01 6.453 14.484 1 97.94 73 PHE B C 1
ATOM 1650 O O . PHE B 1 73 ? 1.451 5.723 15.305 1 97.94 73 PHE B O 1
ATOM 1657 N N . PHE B 1 74 ? 1.606 6.539 13.273 1 98.25 74 PHE B N 1
ATOM 1658 C CA . PHE B 1 74 ? 0.445 5.797 12.797 1 98.25 74 PHE B CA 1
ATOM 1659 C C . PHE B 1 74 ? 0.708 4.297 12.844 1 98.25 74 PHE B C 1
ATOM 1661 O O . PHE B 1 74 ? -0.186 3.514 13.172 1 98.25 74 PHE B O 1
ATOM 1668 N N . ARG B 1 75 ? 1.924 3.893 12.484 1 97.75 75 ARG B N 1
ATOM 1669 C CA . ARG B 1 75 ? 2.24 2.469 12.523 1 97.75 75 ARG B CA 1
ATOM 1670 C C . ARG B 1 75 ? 2.021 1.892 13.914 1 97.75 75 ARG B C 1
ATOM 1672 O O . ARG B 1 75 ? 1.365 0.859 14.07 1 97.75 75 ARG B O 1
ATOM 1679 N N . SER B 1 76 ? 2.539 2.57 14.906 1 97.38 76 SER B N 1
ATOM 1680 C CA . SER B 1 76 ? 2.393 2.115 16.281 1 97.38 76 SER B CA 1
ATOM 1681 C C . SER B 1 76 ? 0.925 2.062 16.688 1 97.38 76 SER B C 1
ATOM 1683 O O . SER B 1 76 ? 0.495 1.117 17.359 1 97.38 76 SER B O 1
ATOM 1685 N N . LEU B 1 77 ? 0.159 3.008 16.281 1 97.31 77 LEU B N 1
ATOM 1686 C CA . LEU B 1 77 ? -1.25 3.105 16.641 1 97.31 77 LEU B CA 1
ATOM 1687 C C . LEU B 1 77 ? -2.068 2.025 15.945 1 97.31 77 LEU B C 1
ATOM 1689 O O . LEU B 1 77 ? -2.916 1.382 16.578 1 97.31 77 LEU B O 1
ATOM 1693 N N . LEU B 1 78 ? -1.805 1.827 14.75 1 97.81 78 LEU B N 1
ATOM 1694 C CA . LEU B 1 78 ? -2.648 0.968 13.93 1 97.81 78 LEU B CA 1
ATOM 1695 C C . LEU B 1 78 ? -2.293 -0.501 14.133 1 97.81 78 LEU B C 1
ATOM 1697 O O . LEU B 1 78 ? -3.053 -1.389 13.742 1 97.81 78 LEU B O 1
ATOM 1701 N N . LEU B 1 79 ? -1.17 -0.768 14.719 1 96.69 79 LEU B N 1
ATOM 1702 C CA . LEU B 1 79 ? -0.767 -2.141 15 1 96.69 79 LEU B CA 1
ATOM 1703 C C . LEU B 1 79 ? -1.207 -2.557 16.406 1 96.69 79 LEU B C 1
ATOM 1705 O O . LEU B 1 79 ? -1.022 -3.711 16.797 1 96.69 79 LEU B O 1
ATOM 1709 N N . LYS B 1 80 ? -1.738 -1.641 17.078 1 94.56 80 LYS B N 1
ATOM 1710 C CA . LYS B 1 80 ? -2.205 -1.974 18.422 1 94.56 80 LYS B CA 1
ATOM 1711 C C . LYS B 1 80 ? -3.27 -3.066 18.375 1 94.56 80 LYS B C 1
ATOM 1713 O O . LYS B 1 80 ? -4.113 -3.084 17.469 1 94.56 80 LYS B O 1
ATOM 1718 N N . LYS B 1 81 ? -3.256 -3.902 19.328 1 86.38 81 LYS B N 1
ATOM 1719 C CA . LYS B 1 81 ? -4.211 -5 19.422 1 86.38 81 LYS B CA 1
ATOM 1720 C C . LYS B 1 81 ? -5.613 -4.484 19.734 1 86.38 81 LYS B C 1
ATOM 1722 O O . LYS B 1 81 ? -5.777 -3.531 20.484 1 86.38 81 LYS B O 1
ATOM 1727 N N . GLY B 1 82 ? -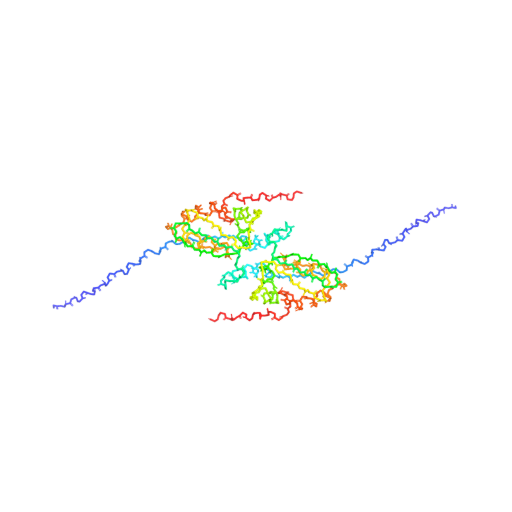6.578 -5.086 19.156 1 87 82 GLY B N 1
ATOM 1728 C CA . GLY B 1 82 ? -7.969 -4.785 19.469 1 87 82 GLY B CA 1
ATOM 1729 C C . GLY B 1 82 ? -8.547 -3.68 18.594 1 87 82 GLY B C 1
ATOM 1730 O O . GLY B 1 82 ? -9.688 -3.262 18.797 1 87 82 GLY B O 1
ATOM 1731 N N . LEU B 1 83 ? -7.691 -3.275 17.656 1 87 83 LEU B N 1
ATOM 1732 C CA . LEU B 1 83 ? -8.227 -2.268 16.75 1 87 83 LEU B CA 1
ATOM 1733 C C . LEU B 1 83 ? -9.188 -2.898 15.742 1 87 83 LEU B C 1
ATOM 1735 O O . LEU B 1 83 ? -8.867 -3.914 15.117 1 87 83 LEU B O 1
ATOM 1739 N N . GLY B 1 84 ? -10.391 -2.629 15.664 1 88.12 84 GLY B N 1
ATOM 1740 C CA . GLY B 1 84 ? -11.383 -3.115 14.719 1 88.12 84 GLY B CA 1
ATOM 1741 C C . GLY B 1 84 ? -11.039 -2.801 13.273 1 88.12 84 GLY B C 1
ATOM 1742 O O . GLY B 1 84 ? -10 -2.207 12.992 1 88.12 84 GLY B O 1
ATOM 1743 N N . PRO B 1 85 ? -11.695 -3.289 12.133 1 87.5 85 PRO B N 1
ATOM 1744 C CA . PRO B 1 85 ? -11.406 -3.152 10.703 1 87.5 85 PRO B CA 1
ATOM 1745 C C . PRO B 1 85 ? -11.469 -1.703 10.227 1 87.5 85 PRO B C 1
ATOM 1747 O O . PRO B 1 85 ? -10.82 -1.352 9.234 1 87.5 85 PRO B O 1
ATOM 1750 N N . ASN B 1 86 ? -12.062 -0.776 10.789 1 94.12 86 ASN B N 1
ATOM 1751 C CA . ASN B 1 86 ? -12.188 0.624 10.406 1 94.12 86 ASN B CA 1
ATOM 1752 C C . ASN B 1 86 ? -12.086 1.553 11.609 1 94.12 86 ASN B C 1
ATOM 1754 O O . ASN B 1 86 ? -13.047 2.252 11.945 1 94.12 86 ASN B O 1
ATOM 1758 N N . PRO B 1 87 ? -10.938 1.564 12.117 1 96.94 87 PRO B N 1
ATOM 1759 C CA . PRO B 1 87 ? -10.789 2.412 13.305 1 96.94 87 PRO B CA 1
ATOM 1760 C C . PRO B 1 87 ? -10.867 3.902 12.977 1 96.94 87 PRO B C 1
ATOM 1762 O O . PRO B 1 87 ? -10.57 4.309 11.852 1 96.94 87 PRO B O 1
ATOM 1765 N N . VAL B 1 88 ? -11.305 4.637 14.008 1 97.31 88 VAL B N 1
ATOM 1766 C CA . VAL B 1 88 ? -11.297 6.094 13.945 1 97.31 88 VAL B CA 1
ATOM 1767 C C . VAL B 1 88 ? -10.211 6.641 14.859 1 97.31 88 VAL B C 1
ATOM 1769 O O . VAL B 1 88 ? -10.188 6.352 16.062 1 97.31 88 VAL B O 1
ATOM 1772 N N . ILE B 1 89 ? -9.289 7.344 14.305 1 97.81 89 ILE B N 1
ATOM 1773 C CA . ILE B 1 89 ? -8.219 7.98 15.062 1 97.81 89 ILE B CA 1
ATOM 1774 C C . ILE B 1 89 ? -8.531 9.461 15.25 1 97.81 89 ILE B C 1
ATOM 1776 O O . ILE B 1 89 ? -8.711 10.195 14.281 1 97.81 89 ILE B O 1
ATOM 1780 N N . VAL B 1 90 ? -8.523 9.891 16.5 1 97.94 90 VAL B N 1
ATOM 1781 C CA . VAL B 1 90 ? -8.812 11.289 16.797 1 97.94 90 VAL B CA 1
ATOM 1782 C C . VAL B 1 90 ? -7.508 12.086 16.875 1 97.94 90 VAL B C 1
ATOM 1784 O O . VAL B 1 90 ? -6.59 11.719 17.609 1 97.94 90 VAL B O 1
ATOM 1787 N N . LEU B 1 91 ? -7.453 13.039 16.078 1 98 91 LEU B N 1
ATOM 1788 C CA . LEU B 1 91 ? -6.301 13.938 16.078 1 98 91 LEU B CA 1
ATOM 1789 C C . LEU B 1 91 ? -6.68 15.305 16.625 1 98 91 LEU B C 1
ATOM 1791 O O . LEU B 1 91 ? -7.641 15.922 16.172 1 98 91 LEU B O 1
ATOM 1795 N N . SER B 1 92 ? -5.895 15.719 17.609 1 96.19 92 SER B N 1
ATOM 1796 C CA . SER B 1 92 ? -6.074 17.047 18.172 1 96.19 92 SER B CA 1
ATOM 1797 C C . SER B 1 92 ? -4.969 18 17.719 1 96.19 92 SER B C 1
ATOM 1799 O O . SER B 1 92 ? -3.852 17.562 17.438 1 96.19 92 SER B O 1
ATOM 1801 N N . ASP B 1 93 ? -5.223 19.234 17.594 1 94.44 93 ASP B N 1
ATOM 1802 C CA . ASP B 1 93 ? -4.262 20.297 17.281 1 94.44 93 ASP B CA 1
ATOM 1803 C C . ASP B 1 93 ? -3.727 20.125 15.859 1 94.44 93 ASP B C 1
ATOM 1805 O O . ASP B 1 93 ? -2.545 20.375 15.602 1 94.44 93 ASP B O 1
ATOM 1809 N N . VAL B 1 94 ? -4.539 19.484 15.008 1 97.38 94 VAL B N 1
ATOM 1810 C CA . VAL B 1 94 ? -4.199 19.359 13.594 1 97.38 94 VAL B CA 1
ATOM 1811 C C . VAL B 1 94 ? -5.297 20 12.742 1 97.38 94 VAL B C 1
ATOM 1813 O O . VAL B 1 94 ? -6.473 19.641 12.867 1 97.38 94 VAL B O 1
ATOM 1816 N N . SER B 1 95 ? -4.934 20.969 11.953 1 96.5 95 SER B N 1
ATOM 1817 C CA . SER B 1 95 ? -5.906 21.594 11.062 1 96.5 95 SER B CA 1
ATOM 1818 C C . SER B 1 95 ? -6.203 20.719 9.859 1 96.5 95 SER B C 1
ATOM 1820 O O . SER B 1 95 ? -5.406 19.844 9.508 1 96.5 95 SER B O 1
ATOM 1822 N N . SER B 1 96 ? -7.344 21.047 9.195 1 96.81 96 SER B N 1
ATOM 1823 C CA . SER B 1 96 ? -7.703 20.312 7.984 1 96.81 96 SER B CA 1
ATOM 1824 C C . SER B 1 96 ? -6.68 20.531 6.879 1 96.81 96 SER B C 1
ATOM 1826 O O . SER B 1 96 ? -6.336 19.609 6.145 1 96.81 96 SER B O 1
ATOM 1828 N N . GLU B 1 97 ? -6.168 21.719 6.762 1 96.44 97 GLU B N 1
ATOM 1829 C CA . GLU B 1 97 ? -5.176 22.078 5.754 1 96.44 97 GLU B CA 1
ATOM 1830 C C . GLU B 1 97 ? -3.871 21.312 5.977 1 96.44 97 GLU B C 1
ATOM 1832 O O . GLU B 1 97 ? -3.293 20.766 5.031 1 96.44 97 GLU B O 1
ATOM 1837 N N . ASP B 1 98 ? -3.459 21.234 7.188 1 97.75 98 ASP B N 1
ATOM 1838 C CA . ASP B 1 98 ? -2.227 20.516 7.508 1 97.75 98 ASP B CA 1
ATOM 1839 C C . ASP B 1 98 ? -2.373 19.016 7.242 1 97.75 98 ASP B C 1
ATOM 1841 O O . ASP B 1 98 ? -1.466 18.391 6.695 1 97.75 98 ASP B O 1
ATOM 1845 N N . LEU B 1 99 ? -3.506 18.453 7.645 1 98.38 99 LEU B N 1
ATOM 1846 C CA . LEU B 1 99 ? -3.727 17.016 7.426 1 98.38 99 LEU B CA 1
ATOM 1847 C C . LEU B 1 99 ? -3.736 16.688 5.938 1 98.38 99 LEU B C 1
ATOM 1849 O O . LEU B 1 99 ? -3.125 15.711 5.512 1 98.38 99 LEU B O 1
ATOM 1853 N N . ASP B 1 100 ? -4.387 17.531 5.211 1 97.88 100 ASP B N 1
ATOM 1854 C CA . ASP B 1 100 ? -4.43 17.344 3.766 1 97.88 100 ASP B CA 1
ATOM 1855 C C . ASP B 1 100 ? -3.021 17.359 3.17 1 97.88 100 ASP B C 1
ATOM 1857 O O . ASP B 1 100 ? -2.688 16.531 2.322 1 97.88 100 ASP B O 1
ATOM 1861 N N . SER B 1 101 ? -2.236 18.344 3.557 1 98.38 101 SER B N 1
ATOM 1862 C CA . SER B 1 101 ? -0.863 18.453 3.072 1 98.38 101 SER B CA 1
ATOM 1863 C C . SER B 1 101 ? -0.039 17.234 3.469 1 98.38 101 SER B C 1
ATOM 1865 O O . SER B 1 101 ? 0.756 16.719 2.674 1 98.38 101 SER B O 1
ATOM 1867 N N . VAL B 1 102 ? -0.22 16.734 4.707 1 98.62 102 VAL B N 1
ATOM 1868 C CA . VAL B 1 102 ? 0.501 15.562 5.191 1 98.62 102 VAL B CA 1
ATOM 1869 C C . VAL B 1 102 ? 0.116 14.344 4.359 1 98.62 102 VAL B C 1
ATOM 1871 O O . VAL B 1 102 ? 0.985 13.602 3.902 1 98.62 102 VAL B O 1
ATOM 1874 N N . LEU B 1 103 ? -1.176 14.141 4.152 1 98.75 103 LEU B N 1
ATOM 1875 C CA . LEU B 1 103 ? -1.636 12.992 3.375 1 98.75 103 LEU B CA 1
ATOM 1876 C C . LEU B 1 103 ? -1.17 13.102 1.927 1 98.75 103 LEU B C 1
ATOM 1878 O O . LEU B 1 103 ? -0.775 12.102 1.323 1 98.75 103 LEU B O 1
ATOM 1882 N N . THR B 1 104 ? -1.232 14.305 1.377 1 98.69 104 THR B N 1
ATOM 1883 C CA . THR B 1 104 ? -0.696 14.516 0.037 1 98.69 104 THR B CA 1
ATOM 1884 C C . THR B 1 104 ? 0.766 14.086 -0.034 1 98.69 104 THR B C 1
ATOM 1886 O O . THR B 1 104 ? 1.167 13.383 -0.967 1 98.69 104 THR B O 1
ATOM 1889 N N . PHE B 1 105 ? 1.518 14.484 0.926 1 98.62 105 PHE B N 1
ATOM 1890 C CA . PHE B 1 105 ? 2.932 14.133 0.986 1 98.62 105 PHE B CA 1
ATOM 1891 C C . PHE B 1 105 ? 3.107 12.617 1.078 1 98.62 105 PHE B C 1
ATOM 1893 O O . PHE B 1 105 ? 3.949 12.047 0.384 1 98.62 105 PHE B O 1
ATOM 1900 N N . MET B 1 106 ? 2.324 11.953 1.864 1 98.56 106 MET B N 1
ATOM 1901 C CA . MET B 1 1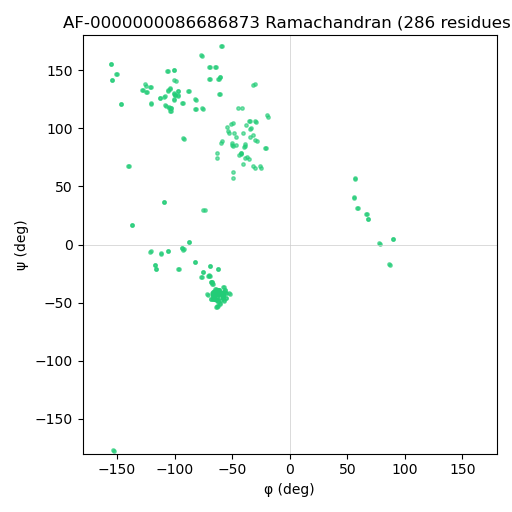06 ? 2.434 10.516 2.098 1 98.56 106 MET B CA 1
ATOM 1902 C C . MET B 1 106 ? 2.078 9.727 0.84 1 98.56 106 MET B C 1
ATOM 1904 O O . MET B 1 106 ? 2.65 8.672 0.583 1 98.56 106 MET B O 1
ATOM 1908 N N . TYR B 1 107 ? 1.172 10.234 0.021 1 98.62 107 TYR B N 1
ATOM 1909 C CA . TYR B 1 107 ? 0.69 9.484 -1.135 1 98.62 107 TYR B CA 1
ATOM 1910 C C . TYR B 1 107 ? 1.442 9.883 -2.398 1 98.62 107 TYR B C 1
ATOM 1912 O O . TYR B 1 107 ? 1.46 9.141 -3.381 1 98.62 107 TYR B O 1
ATOM 1920 N N . ASN B 1 108 ? 2.043 11.07 -2.369 1 97.94 108 ASN B N 1
ATOM 1921 C CA . ASN B 1 108 ? 2.609 11.625 -3.596 1 97.94 108 ASN B CA 1
ATOM 1922 C C . ASN B 1 108 ? 4.121 11.797 -3.484 1 97.94 108 ASN B C 1
ATOM 1924 O O . ASN B 1 108 ? 4.805 11.984 -4.492 1 97.94 108 ASN B O 1
ATOM 1928 N N . GLY B 1 109 ? 4.641 11.797 -2.377 1 97.88 109 GLY B N 1
ATOM 1929 C CA . GLY B 1 109 ? 6.066 12 -2.17 1 97.88 109 GLY B CA 1
ATOM 1930 C C . GLY B 1 109 ? 6.484 13.453 -2.279 1 97.88 109 GLY B C 1
ATOM 1931 O O . GLY B 1 109 ? 7.676 13.766 -2.238 1 97.88 109 GLY B O 1
ATOM 1932 N N . GLU B 1 110 ? 5.547 14.305 -2.514 1 98.12 110 GLU B N 1
ATOM 1933 C CA . GLU B 1 110 ? 5.809 15.742 -2.553 1 98.12 110 GLU B CA 1
ATOM 1934 C C . GLU B 1 110 ? 4.551 16.547 -2.234 1 98.12 110 GLU B C 1
ATOM 1936 O O . GLU B 1 110 ? 3.436 16.031 -2.369 1 98.12 110 GLU B O 1
ATOM 1941 N N . VAL B 1 111 ? 4.773 17.781 -1.746 1 98.25 111 VAL B N 1
ATOM 1942 C CA . VAL B 1 111 ? 3.643 18.641 -1.424 1 98.25 111 VAL B CA 1
ATOM 1943 C C . VAL B 1 111 ? 4.07 20.109 -1.514 1 98.25 111 VAL B C 1
ATOM 1945 O O . VAL B 1 111 ? 5.207 20.453 -1.184 1 98.25 111 VAL B O 1
ATOM 1948 N N . LYS B 1 112 ? 3.189 20.922 -2.023 1 98 112 LYS B N 1
ATOM 1949 C CA . LYS B 1 112 ? 3.375 22.375 -2.031 1 98 112 LYS B CA 1
ATOM 1950 C C . LYS B 1 112 ? 2.654 23.031 -0.856 1 98 112 LYS B C 1
ATOM 1952 O O . LYS B 1 112 ? 1.466 22.781 -0.636 1 98 112 LYS B O 1
ATOM 1957 N N . VAL B 1 113 ? 3.414 23.828 -0.139 1 97.38 113 VAL B N 1
ATOM 1958 C CA . VAL B 1 113 ? 2.863 24.469 1.046 1 97.38 113 VAL B CA 1
ATOM 1959 C C . VAL B 1 113 ? 3.115 25.984 0.978 1 97.38 113 VAL B C 1
ATOM 1961 O O . VAL B 1 113 ? 4.219 26.422 0.648 1 97.38 113 VAL B O 1
ATOM 1964 N N . LYS B 1 114 ? 2.064 26.734 1.26 1 96.31 114 LYS B N 1
ATOM 1965 C CA . LYS B 1 114 ? 2.229 28.188 1.313 1 96.31 114 LYS B CA 1
ATOM 1966 C C . LYS B 1 114 ? 3.152 28.594 2.457 1 96.31 114 LYS B C 1
ATOM 1968 O O . LYS B 1 114 ? 3.184 27.938 3.5 1 96.31 114 LYS B O 1
ATOM 1973 N N . GLN B 1 115 ? 3.77 29.703 2.262 1 94.12 115 GLN B N 1
ATOM 1974 C CA . GLN B 1 115 ? 4.691 30.219 3.271 1 94.12 115 GLN B CA 1
ATOM 1975 C C . GLN B 1 115 ? 4 30.359 4.625 1 94.12 115 GLN B C 1
ATOM 1977 O O . GLN B 1 115 ? 4.562 29.984 5.656 1 94.12 115 GLN B O 1
ATOM 1982 N N . GLU B 1 116 ? 2.826 30.828 4.602 1 94.44 116 GLU B N 1
ATOM 1983 C CA . GLU B 1 116 ? 2.109 31.109 5.84 1 94.44 116 GLU B CA 1
ATOM 1984 C C . GLU B 1 116 ? 1.741 29.828 6.578 1 94.44 116 GLU B C 1
ATOM 1986 O O . GLU B 1 116 ? 1.482 29.859 7.781 1 94.44 116 GLU B O 1
ATOM 1991 N N . ASP B 1 117 ? 1.755 28.656 5.879 1 96 117 ASP B N 1
ATOM 1992 C CA . ASP B 1 117 ? 1.322 27.391 6.465 1 96 117 ASP B CA 1
ATOM 1993 C C . ASP B 1 117 ? 2.518 26.484 6.773 1 96 117 ASP B C 1
ATOM 1995 O O . ASP B 1 117 ? 2.367 25.438 7.402 1 96 117 ASP B O 1
ATOM 1999 N N . LEU B 1 118 ? 3.678 26.859 6.406 1 96.75 118 LEU B N 1
ATOM 2000 C CA . LEU B 1 118 ? 4.848 26 6.414 1 96.75 118 LEU B CA 1
ATOM 2001 C C . LEU B 1 118 ? 5.172 25.531 7.828 1 96.75 118 LEU B C 1
ATOM 2003 O O . LEU B 1 118 ? 5.352 24.344 8.07 1 96.75 118 LEU B O 1
ATOM 2007 N N . ASN B 1 119 ? 5.219 26.438 8.766 1 96.94 119 ASN B N 1
ATOM 2008 C CA . ASN B 1 119 ? 5.59 26.078 10.133 1 96.94 119 ASN B CA 1
ATOM 2009 C C . ASN B 1 119 ? 4.559 25.156 10.773 1 96.94 119 ASN B C 1
ATOM 2011 O O . ASN B 1 119 ? 4.918 24.172 11.438 1 96.94 119 ASN B O 1
ATOM 2015 N N . SER B 1 120 ? 3.295 25.531 10.625 1 97.38 120 SER B N 1
ATOM 2016 C CA . SER B 1 120 ? 2.238 24.672 11.164 1 97.38 120 SER B CA 1
ATOM 2017 C C . SER B 1 120 ? 2.293 23.281 10.562 1 97.38 120 SER B C 1
ATOM 2019 O O . SER B 1 120 ? 2.199 22.281 11.281 1 97.38 120 SER B O 1
ATOM 2021 N N . PHE B 1 121 ? 2.512 23.234 9.297 1 97.69 121 PHE B N 1
ATOM 2022 C CA . PHE B 1 121 ? 2.621 21.969 8.578 1 97.69 121 PHE B CA 1
ATOM 2023 C C . PHE B 1 121 ? 3.771 21.141 9.125 1 97.69 121 PHE B C 1
ATOM 2025 O O . PHE B 1 121 ? 3.6 19.953 9.414 1 97.69 121 PHE B O 1
ATOM 2032 N N . LEU B 1 122 ? 4.926 21.672 9.242 1 97.5 122 LEU B N 1
ATOM 2033 C CA . LEU B 1 122 ? 6.105 20.969 9.727 1 97.5 122 LEU B CA 1
ATOM 2034 C C . LEU B 1 122 ? 5.898 20.484 11.164 1 97.5 122 LEU B C 1
ATOM 2036 O O . LEU B 1 122 ? 6.371 19.406 11.531 1 97.5 122 LEU B O 1
ATOM 2040 N N . GLY B 1 123 ? 5.27 21.281 11.961 1 97.69 123 GLY B N 1
ATOM 2041 C CA . GLY B 1 123 ? 4.926 20.875 13.312 1 97.69 123 GLY B CA 1
ATOM 2042 C C . GLY B 1 123 ? 4.059 19.625 13.344 1 97.69 123 GLY B C 1
ATOM 2043 O O . GLY B 1 123 ? 4.297 18.719 14.148 1 97.69 123 GLY B O 1
ATOM 2044 N N . VAL B 1 124 ? 3.082 19.547 12.508 1 97.81 124 VAL B N 1
ATOM 2045 C CA . VAL B 1 124 ? 2.193 18.406 12.406 1 97.81 124 VAL B CA 1
ATOM 2046 C C . VAL B 1 124 ? 2.975 17.188 11.906 1 97.81 124 VAL B C 1
ATOM 2048 O O . VAL B 1 124 ? 2.812 16.078 12.422 1 97.81 124 VAL B O 1
ATOM 2051 N N . ALA B 1 125 ? 3.805 17.438 10.914 1 98.19 125 ALA B N 1
ATOM 2052 C CA . ALA B 1 125 ? 4.637 16.359 10.391 1 98.19 125 ALA B CA 1
ATOM 2053 C C . ALA B 1 125 ? 5.508 15.75 11.484 1 98.19 125 ALA B C 1
ATOM 2055 O O . ALA B 1 125 ? 5.672 14.531 11.562 1 98.19 125 ALA B O 1
ATOM 2056 N N . GLU B 1 126 ? 6.047 16.594 12.289 1 97.31 126 GLU B N 1
ATOM 2057 C CA . GLU B 1 126 ? 6.859 16.141 13.414 1 97.31 126 GLU B CA 1
ATOM 2058 C C . GLU B 1 126 ? 6.023 15.367 14.422 1 97.31 126 GLU B C 1
ATOM 2060 O O . GLU B 1 126 ? 6.43 14.297 14.883 1 97.31 126 GLU B O 1
ATOM 2065 N N . LYS B 1 127 ? 4.902 15.914 14.75 1 97.12 127 LYS B N 1
ATOM 2066 C CA . LYS B 1 127 ? 3.986 15.281 15.688 1 97.12 127 LYS B CA 1
ATOM 2067 C C . LYS B 1 127 ? 3.609 13.875 15.234 1 97.12 127 LYS B C 1
ATOM 2069 O O . LYS B 1 127 ? 3.553 12.945 16.047 1 97.12 127 LYS B O 1
ATOM 2074 N N . LEU B 1 128 ? 3.428 13.75 13.984 1 97.94 128 LEU B N 1
ATOM 2075 C CA . LEU B 1 128 ? 2.969 12.484 13.422 1 97.94 128 LEU B CA 1
ATOM 2076 C C . LEU B 1 128 ? 4.148 11.625 12.977 1 97.94 128 LEU B C 1
ATOM 2078 O O . LEU B 1 128 ? 3.957 10.523 12.453 1 97.94 128 LEU B O 1
ATOM 2082 N N . ARG B 1 129 ? 5.332 12.133 13.094 1 97.44 129 ARG B N 1
ATOM 2083 C CA . ARG B 1 129 ? 6.559 11.422 12.758 1 97.44 129 ARG B CA 1
ATOM 2084 C C . ARG B 1 129 ? 6.531 10.945 11.305 1 97.44 129 ARG B C 1
ATOM 2086 O O . ARG B 1 129 ? 6.785 9.766 11.031 1 97.44 129 ARG B O 1
ATOM 2093 N N . VAL B 1 130 ? 6.363 11.828 10.438 1 98.06 130 VAL B N 1
ATOM 2094 C CA . VAL B 1 130 ? 6.25 11.523 9.016 1 98.06 130 VAL B CA 1
ATOM 2095 C C . VAL B 1 130 ? 7.641 11.359 8.406 1 98.06 130 VAL B C 1
ATOM 2097 O O . VAL B 1 130 ? 8.469 12.266 8.484 1 98.06 130 VAL B O 1
ATOM 2100 N N . ARG B 1 131 ? 7.781 10.203 7.789 1 96.69 131 ARG B N 1
ATOM 2101 C CA . ARG B 1 131 ? 9.047 9.945 7.109 1 96.69 131 ARG B CA 1
ATOM 2102 C C . ARG B 1 131 ? 9.281 10.953 5.992 1 96.69 131 ARG B C 1
ATOM 2104 O O . ARG B 1 131 ? 8.359 11.32 5.266 1 96.69 131 ARG B O 1
ATOM 2111 N N . GLY B 1 132 ? 10.562 11.352 5.832 1 95.56 132 GLY B N 1
ATOM 2112 C CA . GLY B 1 132 ? 10.922 12.281 4.773 1 95.56 132 GLY B CA 1
ATOM 2113 C C . GLY B 1 132 ? 10.758 13.734 5.18 1 95.56 132 GLY B C 1
ATOM 2114 O O . GLY B 1 132 ? 11.258 14.633 4.5 1 95.56 132 GLY B O 1
ATOM 2115 N N . LEU B 1 133 ? 10.016 13.93 6.25 1 95.75 133 LEU B N 1
ATOM 2116 C CA . LEU B 1 133 ? 9.773 15.305 6.672 1 95.75 133 LEU B CA 1
ATOM 2117 C C . LEU B 1 133 ? 10.375 15.562 8.047 1 95.75 133 LEU B C 1
ATOM 2119 O O . LEU B 1 133 ? 10.555 16.719 8.445 1 95.75 133 LEU B O 1
ATOM 2123 N N . CYS B 1 134 ? 10.609 14.477 8.812 1 83.31 134 CYS B N 1
ATOM 2124 C CA . CYS B 1 134 ? 11.109 14.648 10.18 1 83.31 134 CYS B CA 1
ATOM 2125 C C . CYS B 1 134 ? 12.586 14.266 10.266 1 83.31 134 CYS B C 1
ATOM 2127 O O . CYS B 1 134 ? 13.078 13.469 9.469 1 83.31 134 CYS B O 1
ATOM 2129 N N . GLN B 1 135 ? 13.531 14.945 10.828 1 63.91 135 GLN B N 1
ATOM 2130 C CA . GLN B 1 135 ? 14.969 14.734 10.977 1 63.91 135 GLN B CA 1
ATOM 2131 C C . GLN B 1 135 ? 15.258 13.359 11.578 1 63.91 135 GLN B C 1
ATOM 2133 O O . GLN B 1 135 ? 16.297 12.758 11.273 1 63.91 135 GLN B O 1
ATOM 2138 N N . GLY B 1 136 ? 14.602 12.859 12.508 1 53.69 136 GLY B N 1
ATOM 2139 C CA . GLY B 1 136 ? 15 11.75 13.359 1 53.69 136 GLY B CA 1
ATOM 2140 C C . GLY B 1 136 ? 14.906 10.398 12.656 1 53.69 136 GLY B C 1
ATOM 2141 O O . GLY B 1 136 ? 15.234 9.367 13.242 1 53.69 136 GLY B O 1
ATOM 2142 N N . ASP B 1 137 ? 14.148 10.273 11.695 1 50.56 137 ASP B N 1
ATOM 2143 C CA . ASP B 1 137 ? 14.016 8.891 11.25 1 50.56 137 ASP B CA 1
ATOM 2144 C C . ASP B 1 137 ? 15.25 8.438 10.484 1 50.56 137 ASP B C 1
ATOM 2146 O O . ASP B 1 137 ? 15.211 8.273 9.258 1 50.56 137 ASP B O 1
ATOM 2150 N N . LYS B 1 138 ? 16.375 9.016 10.844 1 44.5 138 LYS B N 1
ATOM 2151 C CA . LYS B 1 138 ? 17.625 8.438 10.352 1 44.5 138 LYS B CA 1
ATOM 2152 C C . LYS B 1 138 ? 17.656 6.93 10.586 1 44.5 138 LYS B C 1
ATOM 2154 O O . LYS B 1 138 ? 17.797 6.473 11.719 1 44.5 138 LYS B O 1
ATOM 2159 N N . ARG B 1 139 ? 16.875 6.176 10.094 1 42.28 139 ARG B N 1
ATOM 2160 C CA . ARG B 1 139 ? 17.203 4.754 10.188 1 42.28 139 ARG B CA 1
ATOM 2161 C C . ARG B 1 139 ? 18.656 4.492 9.812 1 42.28 139 ARG B C 1
ATOM 2163 O O . ARG B 1 139 ? 19.109 4.93 8.758 1 42.28 139 ARG B O 1
ATOM 2170 N N . SER B 1 140 ? 19.516 4.488 10.828 1 37.56 140 SER B N 1
ATOM 2171 C CA . SER B 1 140 ? 20.906 4.074 10.75 1 37.56 140 SER B CA 1
ATOM 2172 C C . SER B 1 140 ? 21.094 2.891 9.805 1 37.56 140 SER B C 1
ATOM 2174 O O . SER B 1 140 ? 20.578 1.801 10.07 1 37.56 140 SER B O 1
ATOM 2176 N N . SER B 1 141 ? 21.047 3.105 8.602 1 38.31 141 SER B N 1
ATOM 2177 C CA . SER B 1 141 ? 21.5 2.07 7.676 1 38.31 141 SER B CA 1
ATOM 2178 C C . SER B 1 141 ? 22.719 1.344 8.211 1 38.31 141 SER B C 1
ATOM 2180 O O . SER B 1 141 ? 23.688 1.979 8.633 1 38.31 141 SER B O 1
ATOM 2182 N N . ALA B 1 142 ? 22.578 0.151 8.742 1 37.84 142 ALA B N 1
ATOM 2183 C CA . ALA B 1 142 ? 23.734 -0.676 9.07 1 37.84 142 ALA B CA 1
ATOM 2184 C C . ALA B 1 142 ? 24.75 -0.678 7.93 1 37.84 142 ALA B C 1
ATOM 2186 O O . ALA B 1 142 ? 24.391 -0.768 6.758 1 37.84 142 ALA B O 1
ATOM 2187 N N . PRO B 1 143 ? 25.969 -0.169 8.188 1 33.88 143 PRO B N 1
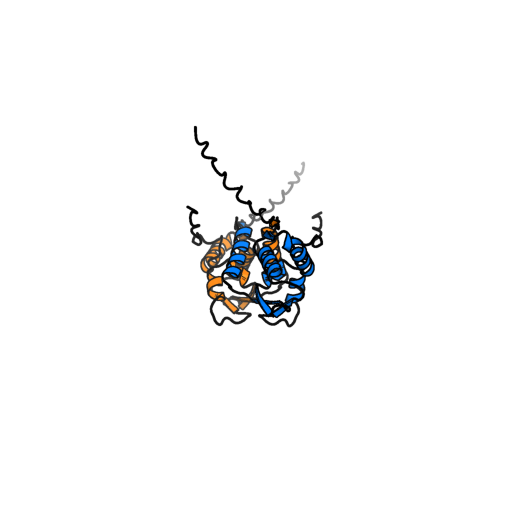ATOM 2188 C CA . PRO B 1 143 ? 27.031 -0.383 7.211 1 33.88 143 PRO B CA 1
ATOM 2189 C C . PRO B 1 143 ? 27.203 -1.853 6.836 1 33.88 143 PRO B C 1
ATOM 2191 O O . PRO B 1 143 ? 27.047 -2.732 7.684 1 33.88 143 PRO B O 1
ATOM 2194 N N . ASN B 1 144 ? 26.625 -2.305 5.77 1 28.36 144 ASN B N 1
ATOM 2195 C CA . ASN B 1 144 ? 27.172 -3.594 5.344 1 28.36 144 ASN B CA 1
ATOM 2196 C C . ASN B 1 144 ? 28.688 -3.643 5.484 1 28.36 144 ASN B C 1
ATOM 2198 O O . ASN B 1 144 ? 29.406 -2.98 4.734 1 28.36 144 ASN B O 1
ATOM 2202 N N . LYS B 1 145 ? 29.266 -3.668 6.668 1 19.81 145 LYS B N 1
ATOM 2203 C CA . LYS B 1 145 ? 30.609 -4.258 6.695 1 19.81 145 LYS B CA 1
ATOM 2204 C C . LYS B 1 145 ? 30.547 -5.746 6.363 1 19.81 145 LYS B C 1
ATOM 2206 O O . LYS B 1 145 ? 29.703 -6.477 6.883 1 19.81 145 LYS B O 1
#

Nearest PDB structures (foldseek):
  9gp5-assembly1_D  TM=8.900E-01  e=1.570E-09  Homo sapiens
  9gr9-assembly2_D-2  TM=8.814E-01  e=1.200E-09  Homo sapiens
  8rit-assembly1_B  TM=8.934E-01  e=5.258E-09  Xenopus laevis
  9du7-assembly1_A  TM=8.526E-01  e=4.917E-09  Homo sapiens
  2vkp-assembly1_B-2  TM=8.646E-01  e=2.217E-06  Homo sapiens

Radius of gyration: 27.49 Å; Cα contacts (8 Å, |Δi|>4): 387; chains: 2; bounding box: 82×126×48 Å

Foldseek 3Di:
DPPPPPPPPPPDPVPVPPPDDDDDDDPCVVVVVLVVQLVCQVVVHPFFEWEAEPVPRDIDTHHLVLLLVFFVQSVVVVPDPPADRYYYHYDYLADPVLVVQLVCCSSPVDGDDDPVCVVVNLVVCVVRRTPPRHPPVPPPPPPPD/DPPPPPPPPPPDPVPPPPPDDDDDDDPCVVVVVLVVQLVCQVVVHPFFEWEAEPVPRDIDTHHLVLLLVFFVQSVVVVPDPPADRYYYHYDYLQDPVLVVQLVCCSSPVDGDDDPVCVVVNLVVCVVRVTPPSHPPVPPVPPPPD

Organism: Caligus rogercresseyi (NCBI:txid217165)

Solvent-accessible surface area (backbone atoms only — not comparable to full-atom values): 17058 Å² total; per-residue (Å²): 136,80,78,76,78,74,78,76,74,72,76,76,78,75,70,68,75,74,78,59,65,42,77,49,66,31,91,59,34,45,60,46,49,41,52,32,53,36,46,31,57,73,68,66,49,80,57,37,30,34,40,32,22,66,90,73,73,43,76,46,74,40,42,56,69,60,45,35,53,35,11,62,48,46,29,59,60,71,65,40,84,86,65,63,75,62,41,75,44,79,39,71,97,53,53,71,68,42,50,50,47,52,52,40,26,69,50,63,29,36,38,78,37,44,59,90,45,42,65,63,34,52,51,50,34,47,75,40,38,26,65,74,74,36,85,76,75,63,71,76,73,70,73,86,122,134,82,79,78,77,76,77,76,72,72,77,76,76,76,70,67,75,74,77,60,64,44,77,49,66,31,91,59,33,45,63,46,49,41,52,31,54,37,46,32,57,74,69,66,47,82,57,37,30,33,40,32,24,67,88,74,73,44,78,47,74,40,41,56,68,60,45,34,52,36,11,64,49,45,30,58,60,70,66,40,84,86,63,62,75,64,41,75,45,80,39,71,96,54,52,72,68,41,50,50,47,51,50,41,26,70,49,62,29,36,39,78,37,43,62,91,46,42,65,64,35,51,51,48,34,48,74,40,38,25,66,72,75,34,84,77,76,61,70,75,70,72,74,85,120

Secondary structure (DSSP, 8-state):
--------------------EEEEE-TTHHHHHHHHHHHHHHTT-S--EEEEETTTTEEEEE-HHHHHHHBHHHHHHHTSTT--SS-EEEE-S--HHHHHHHHHHHHHSEEEEEHHHHHHHHHHHHHTTBTTTSTT---------/--------------------EEEEE-TTHHHHHHHHHHHHHHTT-S--EEEEETTTTEEEEE-HHHHHHHBHHHHHHHTSTT--SS-EEEESS--HHHHHHHHHHHHHSEEEEEHHHHHHHHHHHHHTTBTTTSTT---------

Sequence (290 aa):
MGSISGNSTNPGGSLAPAEEEFCLRWNDFRDSIASSLLELRRDKELLDVSLLLSDSDTLVSAHRVVLSACSSFFRSLLLKKGLGPNPVIVLSDVSSEDLDSVLTFMYNGEVKVKQEDLNSFLGVAEKLRVRGLCQGDKRSSAPNKMGSISGNSTNPGGSLAPAEEEFCLRWNDFRDSIASSLLELRRDKELLDVSLLLSDSDTLVSAHRVVLSACSSFFRSLLLKKGLGPNPVIVLSDVSSEDLDSVLTFMYNGEVKVKQEDLNSFLGVAEKLRVRGLCQGDKRSSAPNK

pLDDT: mean 85.23, std 22.73, range [19.81, 98.81]